Protein 1JTV (pdb70)

Foldseek 3Di:
DAQEEEEEDCLWFLLLLLQLCQQLPPVNRYAYEREYQDVVSCVVSVVSNVVSVRDPRSYDYAHAQLLDLVSLQVVQVVPVVNAHQEYEAEFADFAFAAPQLDDPVNLVVRQSGLPVSVVSNCVNHVVVCLVVLHHEYEYEAEVLLLAPAPRRNSVSVSRVNVVVVLVVVCVVSVRSNYYYAYEYEYAAPMDDLVSRPVRDPPVRSVLSVLQVVLVVVCNVVDHHYSNLSSVQVVVQVPDPHHDRYHYSDCVCVVLSVQCVVDVVRVSSVVVNCVSRRD

Secondary structure (DSSP, 8-state):
-PEEEEES--SSHHHHHHHHHHHT-TT--EEEEEEES-GGGTHHHHHHHHHTTPPTTSEEEEE--TT-HHHHHHHHHT-TTS--SEEEE-------S-GGGS-HHHHHHHHIIIIIHHHHHHHHHHHHHHHHT-EEEEEEEEGGGTS--TT-HHHHHHHHHHHHHHHHHHHHHGGGTEEEEEEEE--B----HHHHHHTS-HHHHHHHHHHHHHHHHHHHHHPBPHHHHHHHHHHHHH-SS--SEEES-STTHHHHHHHHH-TTSHHHHHHHHHHHH-

Organism: Homo sapiens (NCBI:txid9606)

Nearest PDB structures (foldseek):
  6dtp-assembly1_B  TM=9.933E-01  e=1.216E-54  Homo sapiens
  1fdv-assembly2_D  TM=9.891E-01  e=1.769E-47  Homo sapiens
  3gvc-assembly1_B  TM=7.714E-01  e=3.237E-16  Mycobacterium tuberculosis H37Rv
  3woh-assembly1_A  TM=8.587E-01  e=9.084E-15  Streptomyces sp. A7248
  5vt6-assembly1_D  TM=8.389E-01  e=1.405E-13  Burkholderia pseudomallei 1710b

Structure (mmCIF, N/CA/C/O backbone):
data_1JTV
#
_entry.id   1JTV
#
_cell.length_a   122.369
_cell.length_b   43.944
_cell.length_c   60.614
_cell.angle_alpha   90.00
_cell.angle_beta   99.24
_cell.angle_gamma   90.00
#
_symmetry.space_group_name_H-M   'C 1 2 1'
#
loop_
_entity.id
_entity.type
_entity.pdbx_description
1 polymer '17 beta-hydroxysteroid dehydrogenase type 1'
2 non-polymer TESTOSTERONE
3 non-polymer GLYCEROL
4 water water
#
loop_
_atom_site.group_PDB
_atom_site.id
_atom_site.type_symbol
_atom_site.label_atom_id
_atom_site.label_alt_id
_atom_site.label_comp_id
_atom_site.label_asym_id
_atom_site.label_entity_id
_atom_site.label_seq_id
_atom_site.pdbx_PDB_ins_code
_atom_site.Cartn_x
_atom_site.Cartn_y
_atom_site.Cartn_z
_atom_site.occupancy
_atom_site.B_iso_or_equiv
_atom_site.auth_seq_id
_atom_site.auth_comp_id
_atom_site.auth_asym_id
_atom_site.auth_atom_id
_atom_site.pdbx_PDB_model_num
ATOM 1 N N . ALA A 1 1 ? 30.047 1.922 23.488 1.00 43.03 1 ALA A N 1
ATOM 2 C CA . ALA A 1 1 ? 30.057 0.805 22.505 1.00 40.27 1 ALA A CA 1
ATOM 3 C C . ALA A 1 1 ? 29.640 1.301 21.120 1.00 38.98 1 ALA A C 1
ATOM 4 O O . ALA A 1 1 ? 29.285 2.468 20.965 1.00 42.19 1 ALA A O 1
ATOM 6 N N . ARG A 1 2 ? 29.683 0.404 20.142 1.00 34.07 2 ARG A N 1
ATOM 7 C CA . ARG A 1 2 ? 29.346 0.787 18.774 1.00 29.69 2 ARG A CA 1
ATOM 8 C C . ARG A 1 2 ? 27.831 0.839 18.599 1.00 27.74 2 ARG A C 1
ATOM 9 O O . ARG A 1 2 ? 27.100 0.144 19.291 1.00 28.79 2 ARG A O 1
ATOM 17 N N . THR A 1 3 ? 27.433 1.644 17.628 1.00 24.43 3 THR A N 1
ATOM 18 C CA . THR A 1 3 ? 26.021 1.749 17.222 1.00 23.86 3 THR A CA 1
ATOM 19 C C . THR A 1 3 ? 25.745 0.550 16.337 1.00 21.12 3 THR A C 1
ATOM 20 O O . THR A 1 3 ? 26.430 0.409 15.313 1.00 21.57 3 THR A O 1
ATOM 24 N N . VAL A 1 4 ? 24.841 -0.338 16.696 1.00 21.44 4 VAL A N 1
ATOM 25 C CA . VAL A 1 4 ? 24.555 -1.540 15.924 1.00 21.31 4 VAL A CA 1
ATOM 26 C C . VAL A 1 4 ? 23.485 -1.223 14.882 1.00 19.07 4 VAL A C 1
ATOM 27 O O . VAL A 1 4 ? 22.397 -0.783 15.251 1.00 19.49 4 VAL A O 1
ATOM 31 N N . VAL A 1 5 ? 23.803 -1.485 13.629 1.00 18.01 5 VAL A N 1
ATOM 32 C CA . VAL A 1 5 ? 22.916 -1.167 12.512 1.00 20.33 5 VAL A CA 1
ATOM 33 C C . VAL A 1 5 ? 22.559 -2.452 11.779 1.00 16.69 5 VAL A C 1
ATOM 34 O O . VAL A 1 5 ? 23.441 -3.270 11.502 1.00 19.97 5 VAL A O 1
ATOM 38 N N . LEU A 1 6 ? 21.276 -2.638 11.457 1.00 15.93 6 LEU A N 1
ATOM 39 C CA . LEU A 1 6 ? 20.861 -3.787 10.660 1.00 15.97 6 LEU A CA 1
ATOM 40 C C . LEU A 1 6 ? 20.118 -3.206 9.441 1.00 14.60 6 LEU A C 1
ATOM 41 O O . LEU A 1 6 ? 19.176 -2.431 9.642 1.00 17.25 6 LEU A O 1
ATOM 46 N N . ILE A 1 7 ? 20.595 -3.604 8.273 1.00 14.72 7 ILE A N 1
ATOM 47 C CA . ILE A 1 7 ? 20.073 -3.086 7.019 1.00 15.03 7 ILE A CA 1
ATOM 48 C C . ILE A 1 7 ? 19.530 -4.207 6.153 1.00 15.78 7 ILE A C 1
ATOM 49 O O . ILE A 1 7 ? 20.260 -5.191 5.937 1.00 17.81 7 ILE A O 1
ATOM 54 N N . THR A 1 8 ? 18.326 -4.038 5.612 1.00 14.71 8 THR A N 1
ATOM 55 C CA . THR A 1 8 ? 17.810 -5.062 4.700 1.00 16.03 8 THR A CA 1
ATOM 56 C C . THR A 1 8 ? 18.104 -4.719 3.237 1.00 15.74 8 THR A C 1
ATOM 57 O O . THR A 1 8 ? 18.229 -3.541 2.875 1.00 17.15 8 THR A O 1
ATOM 61 N N . GLY A 1 9 ? 18.224 -5.735 2.388 1.00 16.42 9 GLY A N 1
ATOM 62 C CA . GLY A 1 9 ? 18.435 -5.551 0.954 1.00 15.73 9 GLY A CA 1
ATOM 63 C C . GLY A 1 9 ? 19.785 -4.956 0.593 1.00 18.48 9 GLY A C 1
ATOM 64 O O . GLY A 1 9 ? 19.878 -3.951 -0.114 1.00 18.16 9 GLY A O 1
ATOM 65 N N . CYS A 1 10 ? 20.870 -5.597 1.041 1.00 16.22 10 CYS A N 1
ATOM 66 C CA . CYS A 1 10 ? 22.205 -5.045 0.787 1.00 14.94 10 CYS A CA 1
ATOM 67 C C . CYS A 1 10 ? 22.944 -5.649 -0.391 1.00 18.27 10 CYS A C 1
ATOM 68 O O . CYS A 1 10 ? 24.141 -5.358 -0.519 1.00 18.34 10 CYS A O 1
ATOM 71 N N . SER A 1 11 ? 22.257 -6.412 -1.243 1.00 18.94 11 SER A N 1
ATOM 72 C CA . SER A 1 11 ? 22.991 -6.990 -2.375 1.00 20.68 11 SER A CA 1
ATOM 73 C C . SER A 1 11 ? 23.440 -5.976 -3.407 1.00 21.79 11 SER A C 1
ATOM 74 O O . SER A 1 11 ? 24.408 -6.233 -4.126 1.00 22.29 11 SER A O 1
ATOM 77 N N . SER A 1 12 ? 22.762 -4.827 -3.512 1.00 21.33 12 SER A N 1
ATOM 78 C CA . SER A 1 12 ? 23.161 -3.827 -4.496 1.00 20.46 12 SER A CA 1
ATOM 79 C C . SER A 1 12 ? 22.506 -2.500 -4.101 1.00 20.41 12 SER A C 1
ATOM 80 O O . SER A 1 12 ? 21.833 -2.448 -3.083 1.00 19.60 12 SER A O 1
ATOM 83 N N . GLY A 1 13 ? 22.792 -1.492 -4.911 1.00 21.01 13 GLY A N 1
ATOM 84 C CA . GLY A 1 13 ? 22.154 -0.216 -4.747 1.00 20.48 13 GLY A CA 1
ATOM 85 C C . GLY A 1 13 ? 22.344 0.464 -3.422 1.00 19.94 13 GLY A C 1
ATOM 86 O O . GLY A 1 13 ? 23.398 0.440 -2.802 1.00 18.83 13 GLY A O 1
ATOM 87 N N . ILE A 1 14 ? 21.270 1.136 -2.983 1.00 19.35 14 ILE A N 1
ATOM 88 C CA . ILE A 1 14 ? 21.357 1.930 -1.778 1.00 16.77 14 ILE A CA 1
ATOM 89 C C . ILE A 1 14 ? 21.792 1.137 -0.559 1.00 15.96 14 ILE A C 1
ATOM 90 O O . ILE A 1 14 ? 22.627 1.600 0.216 1.00 17.32 14 ILE A O 1
ATOM 95 N N . GLY A 1 15 ? 21.215 -0.081 -0.400 1.00 16.12 15 GLY A N 1
ATOM 96 C CA . GLY A 1 15 ? 21.562 -0.832 0.825 1.00 15.45 15 GLY A CA 1
ATOM 97 C C . GLY A 1 15 ? 23.045 -1.239 0.803 1.00 15.81 15 GLY A C 1
ATOM 98 O O . GLY A 1 15 ? 23.669 -1.124 1.867 1.00 16.80 15 GLY A O 1
ATOM 99 N N . LEU A 1 16 ? 23.539 -1.673 -0.349 1.00 15.50 16 LEU A N 1
ATOM 100 C CA . LEU A 1 16 ? 24.971 -2.021 -0.406 1.00 16.63 16 LEU A CA 1
ATOM 101 C C . LEU A 1 16 ? 25.843 -0.822 -0.046 1.00 16.21 16 LEU A C 1
ATOM 102 O O . LEU A 1 16 ? 26.737 -0.903 0.788 1.00 17.12 16 LEU A O 1
ATOM 107 N N . HIS A 1 17 ? 25.569 0.332 -0.700 1.00 16.33 17 HIS A N 1
ATOM 108 C CA . HIS A 1 17 ? 26.419 1.503 -0.446 1.00 17.85 17 HIS A CA 1
ATOM 109 C C . HIS A 1 17 ? 26.293 2.040 0.961 1.00 15.94 17 HIS A C 1
ATOM 110 O O . HIS A 1 17 ? 27.277 2.497 1.566 1.00 17.95 17 HIS A O 1
ATOM 117 N N . LEU A 1 18 ? 25.094 2.001 1.559 1.00 14.59 18 LEU A N 1
ATOM 118 C CA . LEU A 1 18 ? 24.936 2.459 2.922 1.00 14.49 18 LEU A CA 1
ATOM 119 C C . LEU A 1 18 ? 25.736 1.579 3.882 1.00 13.05 18 LEU A C 1
ATOM 120 O O . LEU A 1 18 ? 26.349 2.044 4.843 1.00 15.28 18 LEU A O 1
ATOM 125 N N . ALA A 1 19 ? 25.585 0.251 3.664 1.00 14.74 19 ALA A N 1
ATOM 126 C CA . ALA A 1 19 ? 26.281 -0.685 4.545 1.00 16.04 19 ALA A CA 1
ATOM 127 C C . ALA A 1 19 ? 27.790 -0.430 4.584 1.00 15.05 19 ALA A C 1
ATOM 128 O O . ALA A 1 19 ? 28.362 -0.404 5.685 1.00 16.93 19 ALA A O 1
ATOM 130 N N . VAL A 1 20 ? 28.394 -0.265 3.403 1.00 15.24 20 VAL A N 1
ATOM 131 C CA . VAL A 1 20 ? 29.862 -0.046 3.399 1.00 16.00 20 VAL A CA 1
ATOM 132 C C . VAL A 1 20 ? 30.220 1.358 3.842 1.00 16.53 20 VAL A C 1
ATOM 133 O O . VAL A 1 20 ? 31.267 1.532 4.474 1.00 18.40 20 VAL A O 1
ATOM 137 N N . ARG A 1 21 ? 29.367 2.371 3.610 1.00 15.57 21 ARG A N 1
ATOM 138 C CA . ARG A 1 21 ? 29.644 3.694 4.159 1.00 16.32 21 ARG A CA 1
ATOM 139 C C . ARG A 1 21 ? 29.736 3.654 5.690 1.00 16.17 21 ARG A C 1
ATOM 140 O O . ARG A 1 21 ? 30.633 4.231 6.303 1.00 18.20 21 ARG A O 1
ATOM 148 N N . LEU A 1 22 ? 28.734 2.994 6.303 1.00 16.11 22 LEU A N 1
ATOM 149 C CA . LEU A 1 22 ? 28.730 2.929 7.770 1.00 15.52 22 LEU A CA 1
ATOM 150 C C . LEU A 1 22 ? 29.871 2.072 8.289 1.00 16.45 22 LEU A C 1
ATOM 151 O O . LEU A 1 22 ? 30.556 2.497 9.229 1.00 18.11 22 LEU A O 1
ATOM 156 N N . ALA A 1 23 ? 30.099 0.915 7.665 1.00 16.61 23 ALA A N 1
ATOM 157 C CA . ALA A 1 23 ? 31.151 0.035 8.216 1.00 15.95 23 ALA A CA 1
ATOM 158 C C . ALA A 1 23 ? 32.528 0.656 8.064 1.00 17.87 23 ALA A C 1
ATOM 159 O O . ALA A 1 23 ? 33.384 0.382 8.906 1.00 19.27 23 ALA A O 1
ATOM 161 N N . SER A 1 24 ? 32.755 1.457 7.036 1.00 15.94 24 SER A N 1
ATOM 162 C CA . SER A 1 24 ? 34.060 2.061 6.786 1.00 15.86 24 SER A CA 1
ATOM 163 C C . SER A 1 24 ? 34.191 3.447 7.431 1.00 18.60 24 SER A C 1
ATOM 164 O O . SER A 1 24 ? 35.252 4.043 7.234 1.00 20.33 24 SER A O 1
ATOM 167 N N . ASP A 1 25 ? 33.182 3.894 8.184 1.00 17.42 25 ASP A N 1
ATOM 168 C CA . ASP A 1 25 ? 33.290 5.218 8.806 1.00 20.68 25 ASP A CA 1
ATOM 169 C C . ASP A 1 25 ? 34.599 5.361 9.552 1.00 20.93 25 ASP A C 1
ATOM 170 O O . ASP A 1 25 ? 34.942 4.549 10.418 1.00 19.54 25 ASP A O 1
ATOM 175 N N . PRO A 1 26 ? 35.366 6.416 9.284 1.00 22.58 26 PRO A N 1
ATOM 176 C CA . PRO A 1 26 ? 36.648 6.614 9.960 1.00 25.00 26 PRO A CA 1
ATOM 177 C C . PRO A 1 26 ? 36.589 6.519 11.464 1.00 25.46 26 PRO A C 1
ATOM 178 O O . PRO A 1 26 ? 37.503 5.973 12.103 1.00 29.77 26 PRO A O 1
ATOM 182 N N . SER A 1 27 ? 35.527 6.983 12.125 1.00 26.69 27 SER A N 1
ATOM 183 C CA . SER A 1 27 ? 35.391 6.889 13.578 1.00 28.77 27 SER A CA 1
ATOM 184 C C . SER A 1 27 ? 35.133 5.494 14.124 1.00 27.06 27 SER A C 1
ATOM 185 O O . SER A 1 27 ? 35.127 5.257 15.340 1.00 27.78 27 SER A O 1
ATOM 190 N N . GLN A 1 28 ? 34.819 4.537 13.258 1.00 24.98 28 GLN A N 1
ATOM 191 C CA . GLN A 1 28 ? 34.514 3.166 13.638 1.00 26.44 28 GLN A CA 1
ATOM 192 C C . GLN A 1 28 ? 33.387 3.099 14.666 1.00 27.46 28 GLN A C 1
ATOM 193 O O . GLN A 1 28 ? 33.342 2.248 15.548 1.00 32.66 28 GLN A O 1
ATOM 199 N N . SER A 1 29 ? 32.394 3.962 14.542 1.00 28.96 29 SER A N 1
ATOM 200 C CA . SER A 1 29 ? 31.236 4.112 15.381 1.00 29.56 29 SER A CA 1
ATOM 201 C C . SER A 1 29 ? 30.187 3.016 15.162 1.00 26.41 29 SER A C 1
ATOM 202 O O . SER A 1 29 ? 29.382 2.787 16.049 1.00 27.98 29 SER A O 1
ATOM 205 N N . PHE A 1 30 ? 30.191 2.421 13.971 1.00 23.94 30 PHE A N 1
ATOM 206 C CA . PHE A 1 30 ? 29.124 1.492 13.619 1.00 21.02 30 PHE A CA 1
ATOM 207 C C . PHE A 1 30 ? 29.544 0.048 13.450 1.00 20.64 30 PHE A C 1
ATOM 208 O O . PHE A 1 30 ? 30.611 -0.269 12.940 1.00 22.28 30 PHE A O 1
ATOM 216 N N . LYS A 1 31 ? 28.654 -0.849 13.857 1.00 18.71 31 LYS A N 1
ATOM 217 C CA . LYS A 1 31 ? 28.777 -2.281 13.615 1.00 20.39 31 LYS A CA 1
ATOM 218 C C . LYS A 1 31 ? 27.589 -2.579 12.685 1.00 18.50 31 LYS A C 1
ATOM 219 O O . LYS A 1 31 ? 26.455 -2.341 13.124 1.00 19.59 31 LYS A O 1
ATOM 225 N N . VAL A 1 32 ? 27.862 -3.076 11.493 1.00 18.78 32 VAL A N 1
ATOM 226 C CA . VAL A 1 32 ? 26.781 -3.264 10.516 1.00 17.91 32 VAL A CA 1
ATOM 227 C C . VAL A 1 32 ? 26.452 -4.700 10.189 1.00 17.87 32 VAL A C 1
ATOM 228 O O . VAL A 1 32 ? 27.322 -5.499 9.834 1.00 17.68 32 VAL A O 1
ATOM 232 N N . TYR A 1 33 ? 25.163 -5.040 10.327 1.00 17.94 33 TYR A N 1
ATOM 233 C CA . TYR A 1 33 ? 24.635 -6.314 9.889 1.00 17.18 33 TYR A CA 1
ATOM 234 C C . TYR A 1 33 ? 23.948 -6.050 8.526 1.00 17.45 33 TYR A C 1
ATOM 235 O O . TYR A 1 33 ? 22.897 -5.392 8.509 1.00 18.06 33 TYR A O 1
ATOM 244 N N . ALA A 1 34 ? 24.629 -6.427 7.478 1.00 16.78 34 ALA A N 1
ATOM 245 C CA . ALA A 1 34 ? 24.116 -6.257 6.100 1.00 16.23 34 ALA A CA 1
ATOM 246 C C . ALA A 1 34 ? 23.356 -7.518 5.729 1.00 17.53 34 ALA A C 1
ATOM 247 O O . ALA A 1 34 ? 23.924 -8.613 5.652 1.00 20.30 34 ALA A O 1
ATOM 249 N N . THR A 1 35 ? 22.041 -7.389 5.519 1.00 16.07 35 THR A N 1
ATOM 250 C CA . THR A 1 35 ? 21.236 -8.581 5.274 1.00 16.77 35 THR A CA 1
ATOM 251 C C . THR A 1 35 ? 20.832 -8.656 3.824 1.00 16.87 35 THR A C 1
ATOM 252 O O . THR A 1 35 ? 20.756 -7.657 3.101 1.00 18.47 35 THR A O 1
ATOM 256 N N . LEU A 1 36 ? 20.790 -9.894 3.348 1.00 16.49 36 LEU A N 1
ATOM 257 C CA . LEU A 1 36 ? 20.523 -10.213 1.950 1.00 17.60 36 LEU A CA 1
ATOM 258 C C . LEU A 1 36 ? 19.547 -11.385 1.839 1.00 18.25 36 LEU A C 1
ATOM 259 O O . LEU A 1 36 ? 19.623 -12.318 2.624 1.00 17.40 36 LEU A O 1
ATOM 264 N N . ARG A 1 37 ? 18.684 -11.363 0.811 1.00 20.53 37 ARG A N 1
ATOM 265 C CA . ARG A 1 37 ? 17.750 -12.474 0.652 1.00 20.65 37 ARG A CA 1
ATOM 266 C C . ARG A 1 37 ? 18.488 -13.765 0.332 1.00 21.12 37 ARG A C 1
ATOM 267 O O . ARG A 1 37 ? 18.157 -14.837 0.843 1.00 23.95 37 ARG A O 1
ATOM 275 N N . ASP A 1 38 ? 19.465 -13.653 -0.579 1.00 18.93 38 ASP A N 1
ATOM 276 C CA . ASP A 1 38 ? 20.246 -14.840 -0.949 1.00 18.94 38 ASP A CA 1
ATOM 277 C C . ASP A 1 38 ? 21.730 -14.546 -0.694 1.00 19.85 38 ASP A C 1
ATOM 278 O O . ASP A 1 38 ? 22.264 -13.644 -1.350 1.00 19.15 38 ASP A O 1
ATOM 283 N N . LEU A 1 39 ? 22.413 -15.286 0.182 1.00 19.29 39 LEU A N 1
ATOM 284 C CA . LEU A 1 39 ? 23.851 -14.965 0.383 1.00 19.76 39 LEU A CA 1
ATOM 285 C C . LEU A 1 39 ? 24.680 -15.162 -0.877 1.00 20.19 39 LEU A C 1
ATOM 286 O O . LEU A 1 39 ? 25.770 -14.533 -0.974 1.00 19.68 39 LEU A O 1
ATOM 291 N N . LYS A 1 40 ? 24.278 -15.872 -1.919 1.00 19.27 40 LYS A N 1
ATOM 292 C CA . LYS A 1 40 ? 24.996 -16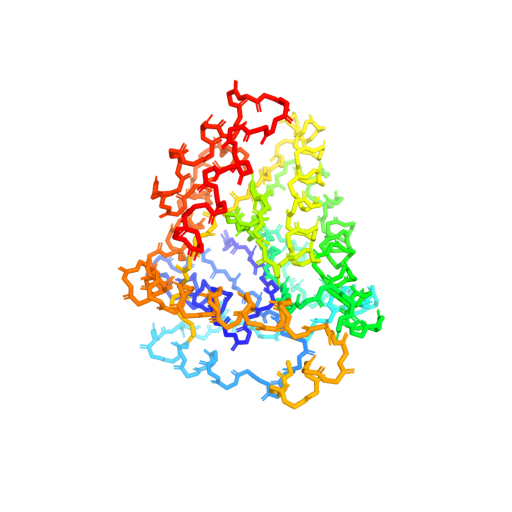.008 -3.170 1.00 18.61 40 LYS A CA 1
ATOM 293 C C . LYS A 1 40 ? 25.200 -14.653 -3.876 1.00 20.69 40 LYS A C 1
ATOM 294 O O . LYS A 1 40 ? 26.082 -14.566 -4.737 1.00 21.16 40 LYS A O 1
ATOM 300 N N . THR A 1 41 ? 24.439 -13.622 -3.485 1.00 19.02 41 THR A N 1
ATOM 301 C CA . THR A 1 41 ? 24.586 -12.301 -4.092 1.00 18.99 41 THR A CA 1
ATOM 302 C C . THR A 1 41 ? 25.493 -11.388 -3.289 1.00 20.47 41 THR A C 1
ATOM 303 O O . THR A 1 41 ? 25.601 -10.199 -3.685 1.00 21.78 41 THR A O 1
ATOM 307 N N . GLN A 1 42 ? 26.215 -11.863 -2.286 1.00 18.63 42 GLN A N 1
ATOM 308 C CA . GLN A 1 42 ? 27.013 -10.951 -1.455 1.00 18.41 42 GLN A CA 1
ATOM 309 C C . GLN A 1 42 ? 28.367 -10.513 -1.998 1.00 18.60 42 GLN A C 1
ATOM 310 O O . GLN A 1 42 ? 29.076 -9.794 -1.288 1.00 18.94 42 GLN A O 1
ATOM 316 N N . GLY A 1 43 ? 28.736 -10.974 -3.171 1.00 19.41 43 GLY A N 1
ATOM 317 C CA . GLY A 1 43 ? 30.064 -10.648 -3.695 1.00 18.42 43 GLY A CA 1
ATOM 318 C C . GLY A 1 43 ? 30.283 -9.171 -3.910 1.00 19.54 43 GLY A C 1
ATOM 319 O O . GLY A 1 43 ? 31.349 -8.712 -3.499 1.00 19.13 43 GLY A O 1
ATOM 320 N N . ARG A 1 44 ? 29.334 -8.421 -4.482 1.00 19.75 44 ARG A N 1
ATOM 321 C CA . ARG A 1 44 ? 29.613 -6.996 -4.747 1.00 21.96 44 ARG A CA 1
ATOM 322 C C . ARG A 1 44 ? 29.766 -6.256 -3.427 1.00 19.04 44 ARG A C 1
ATOM 323 O O . ARG A 1 44 ? 30.600 -5.348 -3.315 1.00 20.85 44 ARG A O 1
ATOM 331 N N . LEU A 1 45 ? 28.979 -6.655 -2.442 1.00 19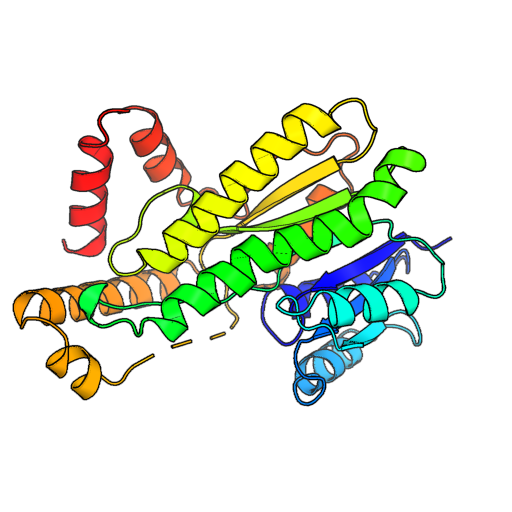.31 45 LEU A N 1
ATOM 332 C CA . LEU A 1 45 ? 29.080 -6.041 -1.119 1.00 19.35 45 LEU A CA 1
ATOM 333 C C . LEU A 1 45 ? 30.490 -6.219 -0.554 1.00 19.02 45 LEU A C 1
ATOM 334 O O . LEU A 1 45 ? 31.07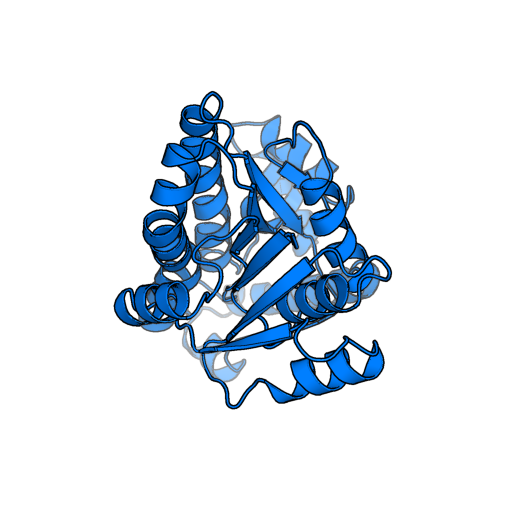9 -5.260 -0.051 1.00 19.43 45 LEU A O 1
ATOM 339 N N . TRP A 1 46 ? 31.051 -7.432 -0.584 1.00 18.20 46 TRP A N 1
ATOM 340 C CA . TRP A 1 46 ? 32.391 -7.677 -0.060 1.00 17.75 46 TRP A CA 1
ATOM 341 C C . TRP A 1 46 ? 33.460 -7.019 -0.928 1.00 16.95 46 TRP A C 1
ATOM 342 O O . TRP A 1 46 ? 34.471 -6.614 -0.362 1.00 18.97 46 TRP A O 1
ATOM 353 N N . GLU A 1 47 ? 33.245 -6.909 -2.228 1.00 16.64 47 GLU A N 1
ATOM 354 C CA . GLU A 1 47 ? 34.199 -6.178 -3.081 1.00 18.39 47 GLU A CA 1
ATOM 355 C C . GLU A 1 47 ? 34.211 -4.698 -2.691 1.00 20.48 47 GLU A C 1
ATOM 356 O O . GLU A 1 47 ? 35.281 -4.115 -2.471 1.00 21.52 47 GLU A O 1
ATOM 362 N N . ALA A 1 48 ? 33.036 -4.127 -2.438 1.00 19.88 48 ALA A N 1
ATOM 363 C CA . ALA A 1 48 ? 32.923 -2.734 -2.014 1.00 20.48 48 ALA A CA 1
ATOM 364 C C . ALA A 1 48 ? 33.481 -2.497 -0.629 1.00 19.76 48 ALA A C 1
ATOM 365 O O . ALA A 1 48 ? 34.182 -1.506 -0.341 1.00 20.34 48 ALA A O 1
ATOM 367 N N . ALA A 1 49 ? 33.268 -3.440 0.286 1.00 17.11 49 ALA A N 1
ATOM 368 C CA . ALA A 1 49 ? 33.752 -3.356 1.646 1.00 16.84 49 ALA A CA 1
ATOM 369 C C . AL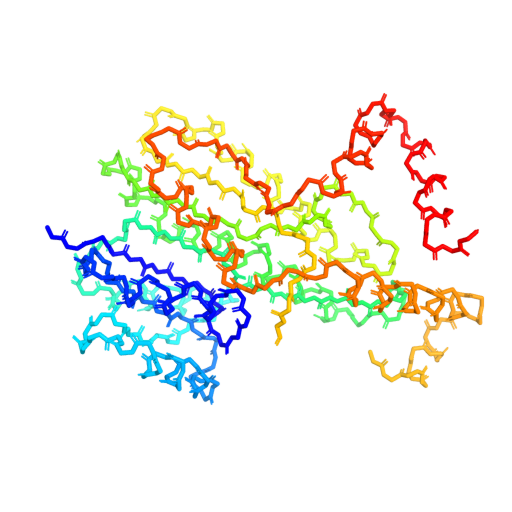A A 1 49 ? 35.280 -3.339 1.656 1.00 19.77 49 ALA A C 1
ATOM 370 O O . ALA A 1 49 ? 35.879 -2.542 2.372 1.00 20.16 49 ALA A O 1
ATOM 372 N N . ARG A 1 50 ? 35.889 -4.216 0.855 1.00 19.07 50 ARG A N 1
ATOM 373 C CA . ARG A 1 50 ? 37.348 -4.234 0.778 1.00 20.15 50 ARG A CA 1
ATOM 374 C C . ARG A 1 50 ? 37.885 -2.943 0.168 1.00 22.16 50 ARG A C 1
ATOM 375 O O . ARG A 1 50 ? 38.905 -2.420 0.622 1.00 22.59 50 ARG A O 1
ATOM 383 N N . ALA A 1 51 ? 37.196 -2.407 -0.832 1.00 20.00 51 ALA A N 1
ATOM 384 C CA . ALA A 1 51 ? 37.644 -1.175 -1.495 1.00 23.93 51 ALA A CA 1
ATOM 385 C C . ALA A 1 51 ? 37.664 0.009 -0.530 1.00 23.68 51 ALA A C 1
ATOM 386 O O . ALA A 1 51 ? 38.529 0.870 -0.679 1.00 24.38 51 ALA A O 1
ATOM 388 N N . LEU A 1 52 ? 36.780 0.028 0.454 1.00 22.48 52 LEU A N 1
ATOM 389 C CA . LEU A 1 52 ? 36.728 1.088 1.451 1.00 22.63 52 LEU A CA 1
ATOM 390 C C . LEU A 1 52 ? 37.459 0.717 2.724 1.00 21.40 52 LEU A C 1
ATOM 391 O O . LEU A 1 52 ? 37.418 1.392 3.754 1.00 21.59 52 LEU A O 1
ATOM 396 N N . ALA A 1 53 ? 38.147 -0.432 2.713 1.00 21.81 53 ALA A N 1
ATOM 397 C CA . ALA A 1 53 ? 38.903 -0.895 3.855 1.00 21.67 53 ALA A CA 1
ATOM 398 C C . ALA A 1 53 ? 38.110 -0.943 5.153 1.00 20.27 53 ALA A C 1
ATOM 399 O O . ALA A 1 53 ? 38.559 -0.537 6.231 1.00 21.69 53 ALA A O 1
ATOM 401 N N . CYS A 1 54 ? 36.928 -1.577 5.084 1.00 18.56 54 CYS A N 1
ATOM 402 C CA . CYS A 1 54 ? 36.127 -1.787 6.277 1.00 18.70 54 CYS A CA 1
ATOM 403 C C . CYS A 1 54 ? 36.889 -2.691 7.242 1.00 20.86 54 CYS A C 1
ATOM 404 O O . CYS A 1 54 ? 37.345 -3.762 6.827 1.00 22.29 54 CYS A O 1
ATOM 407 N N . PRO A 1 55 ? 37.125 -2.242 8.454 1.00 20.68 55 PRO A N 1
ATOM 408 C CA . PRO A 1 55 ? 37.898 -3.052 9.404 1.00 21.72 55 PRO A CA 1
ATOM 409 C C . PRO A 1 55 ? 37.214 -4.381 9.636 1.00 23.27 55 PRO A C 1
ATOM 410 O O . PRO A 1 55 ? 35.995 -4.541 9.626 1.00 21.29 55 PRO A O 1
ATOM 414 N N . PRO A 1 56 ? 38.002 -5.416 9.934 1.00 21.15 56 PRO A N 1
ATOM 415 C CA . PRO A 1 56 ? 37.464 -6.724 10.257 1.00 22.61 56 PRO A CA 1
ATOM 416 C C . PRO A 1 56 ? 36.492 -6.628 11.410 1.00 21.70 56 PRO A C 1
ATOM 417 O O . PRO A 1 56 ? 36.745 -6.010 12.451 1.00 23.75 56 PRO A O 1
ATOM 421 N N . GLY A 1 57 ? 35.295 -7.180 11.245 1.00 22.86 57 GLY A N 1
ATOM 422 C CA . GLY A 1 57 ? 34.273 -7.170 12.276 1.00 21.75 57 GLY A CA 1
ATOM 423 C C . GLY A 1 57 ? 33.347 -5.954 12.207 1.00 22.01 57 GLY A C 1
ATOM 424 O O . GLY A 1 57 ? 32.380 -5.886 12.976 1.00 25.74 57 GLY A O 1
ATOM 425 N N . SER A 1 58 ? 33.603 -5.023 11.307 1.00 21.06 58 SER A N 1
ATOM 426 C CA . SER A 1 58 ? 32.731 -3.844 11.173 1.00 20.20 58 SER A CA 1
ATOM 427 C C . SER A 1 58 ? 31.483 -4.209 10.363 1.00 19.60 58 SER A C 1
ATOM 428 O O . SER A 1 58 ? 30.468 -3.509 10.476 1.00 19.76 58 SER A O 1
ATOM 431 N N . LEU A 1 59 ? 31.599 -5.236 9.549 1.00 16.41 59 LEU A N 1
ATOM 432 C CA . LEU A 1 59 ? 30.535 -5.656 8.638 1.00 16.94 59 LEU A CA 1
ATOM 433 C C . LEU A 1 59 ? 30.353 -7.157 8.678 1.00 17.53 59 LEU A C 1
ATOM 434 O O . LEU A 1 59 ? 31.329 -7.916 8.631 1.00 20.12 59 LEU A O 1
ATOM 439 N N . GLU A 1 60 ? 29.093 -7.585 8.837 1.00 17.33 60 GLU A N 1
ATOM 440 C CA . GLU A 1 60 ? 28.764 -9.000 8.827 1.00 19.76 60 GLU A CA 1
ATOM 441 C C . GLU A 1 60 ? 27.549 -9.166 7.905 1.00 20.55 60 GLU A C 1
ATOM 442 O O . GLU A 1 60 ? 26.699 -8.278 7.956 1.00 23.11 60 GLU A O 1
ATOM 448 N N . THR A 1 61 ? 27.453 -10.292 7.224 1.00 18.22 61 THR A N 1
ATOM 449 C CA . THR A 1 61 ? 26.290 -10.544 6.390 1.00 18.00 61 THR A CA 1
ATOM 450 C C . THR A 1 61 ? 25.409 -11.607 7.038 1.00 20.86 61 THR A C 1
ATOM 451 O O . THR A 1 61 ? 25.911 -12.539 7.689 1.00 22.69 61 THR A O 1
ATOM 455 N N . LEU A 1 62 ? 24.106 -11.401 6.925 1.00 19.87 62 LEU A N 1
ATOM 456 C CA . LEU A 1 62 ? 23.125 -12.367 7.401 1.00 19.91 62 LEU A CA 1
ATOM 457 C C . LEU A 1 62 ? 22.150 -12.657 6.268 1.00 20.78 62 LEU A C 1
ATOM 458 O O . LEU A 1 62 ? 21.838 -11.724 5.497 1.00 20.46 62 LEU A O 1
ATOM 463 N N . GLN A 1 63 ? 21.649 -13.886 6.171 1.00 19.84 63 GLN A N 1
ATOM 464 C CA . GLN A 1 63 ? 20.603 -14.166 5.195 1.00 19.21 63 GLN A CA 1
ATOM 465 C C . GLN A 1 63 ? 19.290 -13.726 5.853 1.00 20.17 63 GLN A C 1
ATOM 466 O O . GLN A 1 63 ? 19.089 -14.002 7.038 1.00 22.37 63 GLN A O 1
ATOM 472 N N . LEU A 1 64 ? 18.464 -12.977 5.127 1.00 20.04 64 LEU A N 1
ATOM 473 C CA . LEU A 1 64 ? 17.203 -12.496 5.700 1.00 21.38 64 LEU A CA 1
ATOM 474 C C . LEU A 1 64 ? 16.241 -12.319 4.523 1.00 21.37 64 LEU A C 1
ATOM 475 O O . LEU A 1 64 ? 16.468 -11.458 3.674 1.00 24.43 64 LEU A O 1
ATOM 480 N N . ASP A 1 65 ? 15.187 -13.128 4.548 1.00 22.67 65 ASP A N 1
ATOM 481 C CA . ASP A 1 65 ? 14.161 -12.983 3.475 1.00 23.21 65 ASP A CA 1
ATOM 482 C C . ASP A 1 65 ? 12.972 -12.314 4.156 1.00 20.93 65 ASP A C 1
ATOM 483 O O . ASP A 1 65 ? 12.334 -12.906 5.030 1.00 22.06 65 ASP A O 1
ATOM 488 N N . VAL A 1 66 ? 12.672 -11.061 3.766 1.00 19.75 66 VAL A N 1
ATOM 489 C CA . VAL A 1 66 ? 11.590 -10.339 4.435 1.00 20.75 66 VAL A CA 1
ATOM 490 C C . VAL A 1 66 ? 10.208 -10.927 4.181 1.00 20.93 66 VAL A C 1
ATOM 491 O O . VAL A 1 66 ? 9.275 -10.516 4.870 1.00 21.37 66 VAL A O 1
ATOM 495 N N . ARG A 1 67 ? 10.061 -11.866 3.252 1.00 20.90 67 ARG A N 1
ATOM 496 C CA . ARG A 1 67 ? 8.785 -12.546 3.056 1.00 21.24 67 ARG A CA 1
ATOM 497 C C . ARG A 1 67 ? 8.517 -13.594 4.131 1.00 22.09 67 ARG A C 1
ATOM 498 O O . ARG A 1 67 ? 7.406 -14.127 4.226 1.00 24.37 67 ARG A O 1
ATOM 506 N N . ASP A 1 68 ? 9.533 -13.961 4.924 1.00 22.35 68 ASP A N 1
ATOM 507 C CA . ASP A 1 68 ? 9.430 -15.038 5.907 1.00 23.23 68 ASP A CA 1
ATOM 508 C C . ASP A 1 68 ? 9.707 -14.608 7.321 1.00 23.06 68 ASP A C 1
ATOM 509 O O . ASP A 1 68 ? 10.872 -14.304 7.674 1.00 24.61 68 ASP A O 1
ATOM 514 N N . SER A 1 69 ? 8.703 -14.559 8.196 1.00 24.82 69 SER A N 1
ATOM 515 C CA . SER A 1 69 ? 8.885 -14.144 9.578 1.00 24.07 69 SER A CA 1
ATOM 516 C C . SER A 1 69 ? 9.859 -15.029 10.362 1.00 24.88 69 SER A C 1
ATOM 517 O O . SER A 1 69 ? 10.509 -14.511 11.278 1.00 26.10 69 SER A O 1
ATOM 520 N N . LYS A 1 70 ? 10.052 -16.286 9.957 1.00 27.44 70 LYS A N 1
ATOM 521 C CA . LYS A 1 70 ? 11.068 -17.118 10.613 1.00 27.84 70 LYS A CA 1
ATOM 522 C C . LYS A 1 70 ? 12.478 -16.649 10.255 1.00 27.51 70 LYS A C 1
ATOM 523 O O . LYS A 1 70 ? 13.390 -16.799 11.072 1.00 26.72 70 LYS A O 1
ATOM 529 N N . SER A 1 71 ? 12.667 -16.198 9.021 1.00 24.57 71 SER A N 1
ATOM 530 C CA . SER A 1 71 ? 13.952 -15.686 8.563 1.00 23.59 71 SER A CA 1
ATOM 531 C C . SER A 1 71 ? 14.255 -14.373 9.279 1.00 23.24 71 SER A C 1
ATOM 532 O O . SER A 1 71 ? 15.391 -14.162 9.715 1.00 22.61 71 SER A O 1
ATOM 535 N N . VAL A 1 72 ? 13.238 -13.527 9.454 1.00 24.48 72 VAL A N 1
ATOM 536 C CA . VAL A 1 72 ? 13.390 -12.270 10.176 1.00 23.96 72 VAL A CA 1
ATOM 537 C C . VAL A 1 72 ? 13.825 -12.564 11.613 1.00 25.51 72 VAL A C 1
ATOM 538 O O . VAL A 1 72 ? 14.784 -11.986 12.106 1.00 25.79 72 VAL A O 1
ATOM 542 N N . ALA A 1 73 ? 13.136 -13.501 12.267 1.00 25.65 73 ALA A N 1
ATOM 543 C CA . ALA A 1 73 ? 13.472 -13.821 13.655 1.00 26.63 73 ALA A CA 1
ATOM 544 C C . ALA A 1 73 ? 14.837 -14.482 13.791 1.00 24.03 73 ALA A C 1
ATOM 545 O O . ALA A 1 73 ? 15.537 -14.204 14.780 1.00 26.76 73 ALA A O 1
ATOM 547 N N . ALA A 1 74 ? 15.239 -15.316 12.848 1.00 23.57 74 ALA A N 1
ATOM 548 C CA . ALA A 1 74 ? 16.556 -15.960 12.925 1.00 23.98 74 ALA A CA 1
ATOM 549 C C . ALA A 1 74 ? 17.679 -14.938 12.763 1.00 25.37 74 ALA A C 1
ATOM 550 O O . ALA A 1 74 ? 18.726 -14.994 13.419 1.00 25.10 74 ALA A O 1
ATOM 552 N N . ALA A 1 75 ? 17.459 -13.941 11.904 1.00 24.64 75 ALA A N 1
ATOM 553 C CA . ALA A 1 75 ? 18.459 -12.879 11.736 1.00 24.21 75 ALA A CA 1
ATOM 554 C C . ALA A 1 75 ? 18.542 -12.043 13.002 1.00 24.33 75 ALA A C 1
ATOM 555 O O . ALA A 1 75 ? 19.658 -11.713 13.438 1.00 26.82 75 ALA A O 1
ATOM 557 N N . ARG A 1 76 ? 17.423 -11.723 13.646 1.00 24.09 76 ARG A N 1
ATOM 558 C CA . ARG A 1 76 ? 17.405 -10.951 14.879 1.00 25.17 76 ARG A CA 1
ATOM 559 C C . ARG A 1 76 ? 18.206 -11.653 15.973 1.00 25.96 76 ARG A C 1
ATOM 560 O O . ARG A 1 76 ? 18.980 -11.028 16.712 1.00 26.63 76 ARG A O 1
ATOM 568 N N . GLU A 1 77 ? 18.083 -12.981 15.997 1.00 27.96 77 GLU A N 1
ATOM 569 C CA . GLU A 1 77 ? 18.827 -13.769 16.978 1.00 28.74 77 GLU A CA 1
ATOM 570 C C . GLU A 1 77 ? 20.316 -13.768 16.694 1.00 29.23 77 GLU A C 1
ATOM 571 O O . GLU A 1 77 ? 21.115 -13.905 17.630 1.00 30.52 77 GLU A O 1
ATOM 577 N N . ARG A 1 78 ? 20.750 -13.546 15.452 1.00 27.01 78 ARG A N 1
ATOM 578 C CA . ARG A 1 78 ? 22.157 -13.488 15.099 1.00 26.22 78 ARG A CA 1
ATOM 579 C C . ARG A 1 78 ? 22.813 -12.170 15.489 1.00 26.34 78 ARG A C 1
ATOM 580 O O . ARG A 1 78 ? 24.024 -12.054 15.288 1.00 29.83 78 ARG A O 1
ATOM 588 N N . VAL A 1 79 ? 22.084 -11.171 15.974 1.00 26.88 79 VAL A N 1
ATOM 589 C CA . VAL A 1 79 ? 22.710 -9.916 16.412 1.00 27.18 79 VAL A CA 1
ATOM 590 C C . VAL A 1 79 ? 23.322 -10.203 17.791 1.00 28.50 79 VAL A C 1
ATOM 591 O O . VAL A 1 79 ? 22.581 -10.232 18.777 1.00 30.69 79 VAL A O 1
ATOM 595 N N . THR A 1 80 ? 24.629 -10.426 17.800 1.00 30.05 80 THR A N 1
ATOM 596 C CA . THR A 1 80 ? 25.315 -10.832 19.033 1.00 32.25 80 THR A CA 1
ATOM 597 C C . THR A 1 80 ? 25.235 -9.832 20.153 1.00 33.44 80 THR A C 1
ATOM 598 O O . THR A 1 80 ? 25.130 -10.212 21.336 1.00 35.36 80 THR A O 1
ATOM 602 N N . GLU A 1 81 ? 25.147 -8.539 19.874 1.00 30.76 81 GLU A N 1
ATOM 603 C CA . GLU A 1 81 ? 25.008 -7.485 20.857 1.00 28.80 81 GLU A CA 1
ATOM 604 C C . GLU A 1 81 ? 23.676 -7.486 21.591 1.00 29.15 81 GLU A C 1
ATOM 605 O O . GLU A 1 81 ? 23.512 -6.757 22.574 1.00 30.37 81 GLU A O 1
ATOM 611 N N . GLY A 1 82 ? 22.676 -8.187 21.070 1.00 28.75 82 GLY A N 1
ATOM 612 C CA . GLY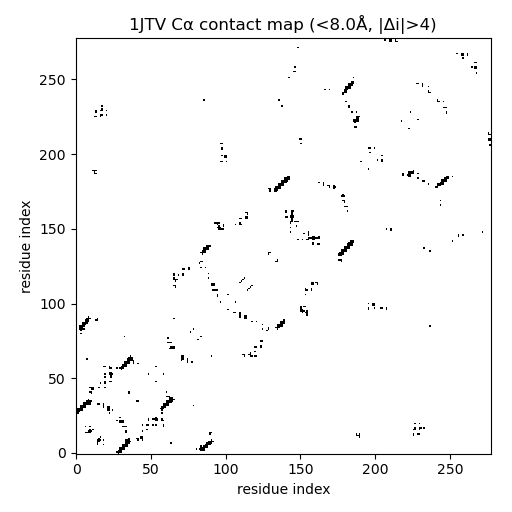 A 1 82 ? 21.364 -8.275 21.694 1.00 29.20 82 GLY A CA 1
ATOM 613 C C . GLY A 1 82 ? 20.539 -7.012 21.616 1.00 28.98 82 GLY A C 1
ATOM 614 O O . GLY A 1 82 ? 19.595 -6.787 22.375 1.00 30.70 82 GLY A O 1
ATOM 615 N N . ARG A 1 83 ? 20.892 -6.120 20.678 1.00 29.86 83 ARG A N 1
ATOM 616 C CA . ARG A 1 83 ? 20.185 -4.876 20.492 1.00 27.98 83 ARG A CA 1
ATOM 617 C C . ARG A 1 83 ? 20.524 -4.316 19.095 1.00 25.97 83 ARG A C 1
ATOM 618 O O . ARG A 1 83 ? 21.600 -4.615 18.577 1.00 25.79 83 ARG A O 1
ATOM 626 N N . VAL A 1 84 ? 19.581 -3.561 18.570 1.00 23.74 84 VAL A N 1
ATOM 627 C CA . VAL A 1 84 ? 19.749 -2.885 17.278 1.00 22.63 84 VAL A CA 1
ATOM 628 C C . VAL A 1 84 ? 19.462 -1.409 17.527 1.00 21.75 84 VAL A C 1
ATOM 629 O O . VAL A 1 84 ? 18.372 -0.996 17.965 1.00 23.41 84 VAL A O 1
ATOM 633 N N . ASP A 1 85 ? 20.474 -0.573 17.311 1.00 21.30 85 ASP A N 1
ATOM 634 C CA . ASP A 1 85 ? 20.346 0.854 17.532 1.00 21.16 85 ASP A CA 1
ATOM 635 C C . ASP A 1 85 ? 19.656 1.514 16.336 1.00 20.61 85 ASP A C 1
ATOM 636 O O . ASP A 1 85 ? 18.939 2.490 16.505 1.00 21.95 85 ASP A O 1
ATOM 641 N N . VAL A 1 86 ? 19.994 1.025 15.152 1.00 20.44 86 VAL A N 1
ATOM 642 C CA . VAL A 1 86 ? 19.449 1.592 13.914 1.00 18.08 86 VAL A CA 1
ATOM 643 C C . VAL A 1 86 ? 18.965 0.470 12.998 1.00 15.95 86 VAL A C 1
ATOM 644 O O . VAL A 1 86 ? 19.757 -0.379 12.630 1.00 18.33 86 VAL A O 1
ATOM 648 N N . LEU A 1 87 ? 17.688 0.463 12.635 1.00 16.22 87 LEU A N 1
ATOM 649 C CA . LEU A 1 87 ? 17.161 -0.519 11.700 1.00 16.30 87 LEU A CA 1
ATOM 650 C C . LEU A 1 87 ? 16.896 0.227 10.374 1.00 16.51 87 LEU A C 1
ATOM 651 O O . LEU A 1 87 ? 16.225 1.260 10.458 1.00 17.51 87 LEU A O 1
ATOM 656 N N . VAL A 1 88 ? 17.419 -0.304 9.281 1.00 15.66 88 VAL A N 1
ATOM 657 C CA . VAL A 1 88 ? 17.178 0.333 7.981 1.00 15.17 88 VAL A CA 1
ATOM 658 C C . VAL A 1 88 ? 16.384 -0.659 7.139 1.00 14.46 88 VAL A C 1
ATOM 659 O O . VAL A 1 88 ? 16.874 -1.711 6.707 1.00 15.76 88 VAL A O 1
ATOM 663 N N . CYS A 1 89 ? 15.110 -0.326 6.909 1.00 14.19 89 CYS A N 1
ATOM 664 C CA . CYS A 1 89 ? 14.230 -1.134 6.082 1.00 14.40 89 CYS A CA 1
ATOM 665 C C . CYS A 1 89 ? 14.365 -0.607 4.648 1.00 16.12 89 CYS A C 1
ATOM 666 O O . CYS A 1 89 ? 13.773 0.429 4.305 1.00 16.66 89 CYS A O 1
ATOM 669 N N . ASN A 1 90 ? 15.148 -1.299 3.855 1.00 15.43 90 ASN A N 1
ATOM 670 C CA . ASN A 1 90 ? 15.487 -0.922 2.495 1.00 16.52 90 ASN A CA 1
ATOM 671 C C . ASN A 1 90 ? 15.139 -1.937 1.428 1.00 19.64 90 ASN A C 1
ATOM 672 O O . ASN A 1 90 ? 15.054 -1.581 0.243 1.00 21.93 90 ASN A O 1
ATOM 677 N N . ALA A 1 91 ? 14.993 -3.204 1.798 1.00 18.63 91 ALA A N 1
ATOM 678 C CA . ALA A 1 91 ? 14.624 -4.226 0.820 1.00 21.24 91 ALA A CA 1
ATOM 679 C C . ALA A 1 91 ? 13.381 -3.794 0.049 1.00 19.03 91 ALA A C 1
ATOM 680 O O . ALA A 1 91 ? 12.357 -3.404 0.621 1.00 20.89 91 ALA A O 1
ATOM 682 N N . GLY A 1 92 ? 13.465 -3.950 -1.276 1.00 22.33 92 GLY A N 1
ATOM 683 C CA . GLY A 1 92 ? 12.286 -3.553 -2.068 1.00 21.16 92 GLY A CA 1
ATOM 684 C C . GLY A 1 92 ? 12.449 -4.082 -3.490 1.00 24.09 92 GLY A C 1
ATOM 685 O O . GLY A 1 92 ? 13.530 -4.401 -3.979 1.00 26.29 92 GLY A O 1
ATOM 686 N N . LEU A 1 93 ? 11.309 -4.174 -4.131 1.00 21.10 93 LEU A N 1
ATOM 687 C CA . LEU A 1 93 ? 11.154 -4.595 -5.496 1.00 19.88 93 LEU A CA 1
ATOM 688 C C . LEU A 1 93 ? 10.468 -3.510 -6.316 1.00 20.12 93 LEU A C 1
ATOM 689 O O . LEU A 1 93 ? 9.575 -2.806 -5.881 1.00 18.90 93 LEU A O 1
ATOM 694 N N . GLY A 1 94 ? 10.857 -3.473 -7.591 1.00 22.69 94 GLY A N 1
ATOM 695 C CA . GLY A 1 94 ? 10.209 -2.572 -8.540 1.00 21.60 94 GLY A CA 1
ATOM 696 C C . GLY A 1 94 ? 9.266 -3.449 -9.381 1.00 22.38 94 GLY A C 1
ATOM 697 O O . GLY A 1 94 ? 9.369 -4.673 -9.441 1.00 22.63 94 GLY A O 1
ATOM 698 N N . LEU A 1 95 ? 8.355 -2.798 -10.077 1.00 22.31 95 LEU A N 1
ATOM 699 C CA . LEU A 1 95 ? 7.467 -3.510 -10.987 1.00 19.92 95 LEU A CA 1
ATOM 700 C C . LEU A 1 95 ? 6.955 -2.471 -11.980 1.00 23.12 95 LEU A C 1
ATOM 701 O O . LEU A 1 95 ? 6.328 -1.470 -11.589 1.00 23.36 95 LEU A O 1
ATOM 706 N N . LEU A 1 96 ? 7.297 -2.693 -13.261 1.00 21.52 96 LEU A N 1
ATOM 707 C CA . LEU A 1 96 ? 6.932 -1.696 -14.267 1.00 19.11 96 LEU A CA 1
ATOM 708 C C . LEU A 1 96 ? 6.161 -2.340 -15.406 1.00 17.88 96 LEU A C 1
ATOM 709 O O . LEU A 1 96 ? 6.552 -3.428 -15.855 1.00 23.06 96 LEU A O 1
ATOM 714 N N . GLY A 1 97 ? 5.086 -1.713 -15.857 1.00 17.51 97 GLY A N 1
ATOM 715 C CA . GLY A 1 97 ? 4.368 -2.213 -17.031 1.00 18.41 97 GLY A CA 1
ATOM 716 C C . GLY A 1 97 ? 2.886 -1.873 -16.951 1.00 20.81 97 GLY A C 1
ATOM 717 O O . GLY A 1 97 ? 2.407 -1.351 -15.940 1.00 19.52 97 GLY A O 1
ATOM 718 N N . PRO A 1 98 ? 2.156 -2.137 -18.026 1.00 19.84 98 PRO A N 1
ATOM 719 C CA . PRO A 1 98 ? 0.713 -1.926 -18.050 1.00 19.62 98 PRO A CA 1
ATOM 720 C C . PRO A 1 98 ? 0.108 -2.769 -16.932 1.00 18.00 98 PRO A C 1
ATOM 721 O O . PRO A 1 98 ? 0.464 -3.942 -16.789 1.00 18.69 98 PRO A O 1
ATOM 725 N N . LEU A 1 99 ? -0.811 -2.210 -16.154 1.00 19.79 99 LEU A N 1
ATOM 726 C CA . LEU A 1 99 ? -1.405 -2.996 -15.069 1.00 19.25 99 LEU A CA 1
ATOM 727 C C . LEU A 1 99 ? -1.935 -4.365 -15.448 1.00 19.13 99 LEU A C 1
ATOM 728 O O . LEU A 1 99 ? -1.596 -5.391 -14.835 1.00 19.77 99 LEU A O 1
ATOM 733 N N . GLU A 1 100 ? -2.660 -4.470 -16.562 1.00 20.85 100 GLU A N 1
ATOM 734 C CA . GLU A 1 100 ? -3.221 -5.735 -17.017 1.00 24.12 100 GLU A CA 1
ATOM 735 C C . GLU A 1 100 ? -2.186 -6.728 -17.542 1.00 23.63 100 GLU A C 1
ATOM 736 O O . GLU A 1 100 ? -2.467 -7.929 -17.730 1.00 25.90 100 GLU A O 1
ATOM 742 N N . ALA A 1 101 ? -0.960 -6.285 -17.767 1.00 21.66 101 ALA A N 1
ATOM 743 C CA . ALA A 1 101 ? 0.132 -7.141 -18.201 1.00 23.48 101 ALA A CA 1
ATOM 744 C C . ALA A 1 101 ? 0.950 -7.691 -17.043 1.00 23.77 101 ALA A C 1
ATOM 745 O O . ALA A 1 101 ? 1.887 -8.471 -17.260 1.00 26.24 101 ALA A O 1
ATOM 747 N N . LEU A 1 102 ? 0.686 -7.240 -15.811 1.00 21.43 102 LEU A N 1
ATOM 748 C CA . LEU A 1 102 ? 1.449 -7.745 -14.679 1.00 20.43 102 LEU A CA 1
ATOM 749 C C . LEU A 1 102 ? 0.887 -9.052 -14.144 1.00 22.76 102 LEU A C 1
ATOM 750 O O . LEU A 1 102 ? -0.326 -9.223 -13.959 1.00 23.22 102 LEU A O 1
ATOM 755 N N . GLY A 1 103 ? 1.773 -10.019 -13.886 1.00 23.11 103 GLY A N 1
ATOM 756 C CA . GLY A 1 103 ? 1.329 -11.283 -13.326 1.00 24.83 103 GLY A CA 1
ATOM 757 C C . GLY A 1 103 ? 0.799 -11.085 -11.907 1.00 26.06 103 GLY A C 1
ATOM 758 O O . GLY A 1 103 ? 1.332 -10.291 -11.126 1.00 24.12 103 GLY A O 1
ATOM 759 N N . GLU A 1 104 ? -0.249 -11.823 -11.565 1.00 25.20 104 GLU A N 1
ATOM 760 C CA . GLU A 1 104 ? -0.833 -11.762 -10.231 1.00 25.25 104 GLU A CA 1
ATOM 761 C C . GLU A 1 104 ? 0.211 -12.067 -9.164 1.00 24.80 104 GLU A C 1
ATOM 762 O O . GLU A 1 104 ? 0.215 -11.395 -8.123 1.00 26.01 104 GLU A O 1
ATOM 768 N N . ASP A 1 105 ? 1.071 -13.052 -9.380 1.00 26.08 105 ASP A N 1
ATOM 769 C CA . ASP A 1 105 ? 2.147 -13.374 -8.463 1.00 27.23 105 ASP A CA 1
ATOM 770 C C . ASP A 1 105 ? 3.117 -12.203 -8.288 1.00 24.19 105 ASP A C 1
ATOM 771 O O . ASP A 1 105 ? 3.559 -11.998 -7.153 1.00 27.77 105 ASP A O 1
ATOM 776 N N . ALA A 1 106 ? 3.483 -11.544 -9.384 1.00 24.26 106 ALA A N 1
ATOM 777 C CA . ALA A 1 106 ? 4.407 -10.416 -9.332 1.00 23.49 106 ALA A CA 1
ATOM 778 C C . ALA A 1 106 ? 3.785 -9.279 -8.508 1.00 22.35 106 ALA A C 1
ATOM 779 O O . ALA A 1 106 ? 4.510 -8.652 -7.725 1.00 21.33 106 ALA A O 1
ATOM 781 N N . VAL A 1 107 ? 2.484 -9.043 -8.698 1.00 20.87 107 VAL A N 1
ATOM 782 C CA . VAL A 1 107 ? 1.828 -8.000 -7.903 1.00 18.03 107 VAL A CA 1
ATOM 783 C C . VAL A 1 107 ? 1.853 -8.326 -6.431 1.00 18.57 107 VAL A C 1
ATOM 784 O O . VAL A 1 107 ? 2.257 -7.541 -5.562 1.00 18.66 107 VAL A O 1
ATOM 788 N N . ALA A 1 108 ? 1.404 -9.533 -6.097 1.00 18.88 108 ALA A N 1
ATOM 789 C CA . ALA A 1 108 ? 1.381 -9.961 -4.702 1.00 20.34 108 ALA A CA 1
ATOM 790 C C . ALA A 1 108 ? 2.781 -9.942 -4.119 1.00 20.67 108 ALA A C 1
ATOM 791 O O . ALA A 1 108 ? 2.947 -9.527 -2.963 1.00 21.22 108 ALA A O 1
ATOM 793 N N . SER A 1 109 ? 3.829 -10.318 -4.856 1.00 21.13 109 SER A N 1
ATOM 794 C CA . SER A 1 109 ? 5.196 -10.243 -4.379 1.00 22.36 109 SER A CA 1
ATOM 795 C C . SER A 1 109 ? 5.678 -8.841 -4.075 1.00 19.17 109 SER A C 1
ATOM 796 O O . SER A 1 109 ? 6.322 -8.644 -3.041 1.00 21.57 109 SER A O 1
ATOM 799 N N . VAL A 1 110 ? 5.336 -7.861 -4.906 1.00 20.09 110 VAL A N 1
ATOM 800 C CA . VAL A 1 110 ? 5.799 -6.487 -4.629 1.00 19.57 110 VAL A CA 1
ATOM 801 C C . VAL A 1 110 ? 5.204 -6.035 -3.296 1.00 20.50 110 VAL A C 1
ATOM 802 O O . VAL A 1 110 ? 5.907 -5.440 -2.452 1.00 19.32 110 VAL A O 1
ATOM 806 N N . LEU A 1 111 ? 3.917 -6.311 -3.109 1.00 17.98 111 LEU A N 1
ATOM 807 C CA . LEU A 1 111 ? 3.275 -5.921 -1.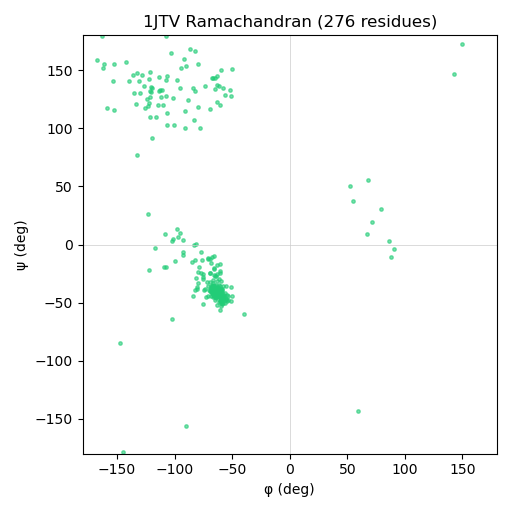857 1.00 18.69 111 LEU A CA 1
ATOM 808 C C . LEU A 1 111 ? 3.838 -6.695 -0.669 1.00 18.23 111 LEU A C 1
ATOM 809 O O . LEU A 1 111 ? 4.053 -6.122 0.400 1.00 17.79 111 LEU A O 1
ATOM 814 N N . ASP A 1 112 ? 4.068 -7.999 -0.832 1.00 18.42 112 ASP A N 1
ATOM 815 C CA . ASP A 1 112 ? 4.585 -8.783 0.292 1.00 19.38 112 ASP A CA 1
ATOM 816 C C . ASP A 1 112 ? 5.984 -8.368 0.701 1.00 17.96 112 ASP A C 1
ATOM 817 O O . ASP A 1 112 ? 6.310 -8.316 1.897 1.00 20.18 112 ASP A O 1
ATOM 822 N N . VAL A 1 113 ? 6.841 -8.087 -0.281 1.00 17.70 113 VAL A N 1
ATOM 823 C CA . VAL A 1 113 ? 8.215 -7.686 0.043 1.00 16.72 113 VAL A CA 1
ATOM 824 C C . VAL A 1 113 ? 8.270 -6.253 0.555 1.00 17.70 113 VAL A C 1
ATOM 825 O O . VAL A 1 113 ? 8.786 -5.984 1.646 1.00 19.55 113 VAL A O 1
ATOM 829 N N . ASN A 1 114 ? 7.670 -5.330 -0.189 1.00 16.70 114 ASN A N 1
ATOM 830 C CA . ASN A 1 114 ? 7.838 -3.914 0.105 1.00 18.39 114 ASN A CA 1
ATOM 831 C C . ASN A 1 114 ? 7.046 -3.455 1.330 1.00 17.48 114 ASN A C 1
ATOM 832 O O . ASN A 1 114 ? 7.559 -2.626 2.074 1.00 18.83 114 ASN A O 1
ATOM 837 N N . VAL A 1 115 ? 5.856 -3.965 1.484 1.00 16.40 115 VAL A N 1
ATOM 838 C CA . VAL A 1 115 ? 4.969 -3.549 2.565 1.00 16.65 115 VAL A CA 1
ATOM 839 C C . VAL A 1 115 ? 4.939 -4.565 3.702 1.00 15.55 115 VAL A C 1
ATOM 840 O O . VAL A 1 115 ? 5.375 -4.230 4.794 1.00 17.11 115 VAL A O 1
ATOM 844 N N . VAL A 1 116 ? 4.438 -5.777 3.416 1.00 15.89 116 VAL A N 1
ATOM 845 C CA . VAL A 1 116 ? 4.356 -6.746 4.532 1.00 16.78 116 VAL A CA 1
ATOM 846 C C . VAL A 1 116 ? 5.741 -7.074 5.075 1.00 17.87 116 VAL A C 1
ATOM 847 O O . VAL A 1 116 ? 5.893 -7.180 6.302 1.00 17.46 116 VAL A O 1
ATOM 851 N N . GLY A 1 117 ? 6.795 -7.157 4.239 1.00 16.71 117 GLY A N 1
ATOM 852 C CA . GLY A 1 117 ? 8.128 -7.380 4.762 1.00 17.08 117 GLY A CA 1
ATOM 853 C C . GLY A 1 117 ? 8.632 -6.291 5.695 1.00 15.98 117 GLY A C 1
ATOM 854 O O . GLY A 1 117 ? 9.219 -6.576 6.734 1.00 18.08 117 GLY A O 1
ATOM 855 N N . THR A 1 118 ? 8.267 -5.018 5.426 1.00 16.22 118 THR A N 1
ATOM 856 C CA . THR A 1 118 ? 8.639 -3.940 6.337 1.00 17.19 118 THR A CA 1
ATOM 857 C C . THR A 1 118 ? 7.844 -4.073 7.634 1.00 15.73 118 THR A C 1
ATOM 858 O O . THR A 1 118 ? 8.382 -3.844 8.719 1.00 17.06 118 THR A O 1
ATOM 862 N N . VAL A 1 119 ? 6.560 -4.460 7.490 1.00 16.32 119 VAL A N 1
ATOM 863 C CA . VAL A 1 119 ? 5.795 -4.687 8.741 1.00 16.63 119 VAL A CA 1
ATOM 864 C C . VAL A 1 119 ? 6.457 -5.789 9.554 1.00 16.35 119 VAL A C 1
ATOM 865 O O . VAL A 1 119 ? 6.627 -5.647 10.778 1.00 18.74 119 VAL A O 1
ATOM 869 N N . ARG A 1 120 ? 6.864 -6.887 8.923 1.00 17.64 120 ARG A N 1
ATOM 870 C CA . ARG A 1 120 ? 7.504 -7.980 9.662 1.00 17.34 120 ARG A CA 1
ATOM 871 C C . ARG A 1 120 ? 8.763 -7.496 10.375 1.00 19.39 120 ARG A C 1
ATOM 872 O O . ARG A 1 120 ? 9.031 -7.865 11.527 1.00 20.26 120 ARG A O 1
ATOM 880 N N . MET A 1 121 ? 9.549 -6.643 9.699 1.00 17.84 121 MET A N 1
ATOM 881 C CA . MET A 1 121 ? 10.763 -6.140 10.351 1.00 15.54 121 MET A CA 1
ATOM 882 C C . MET A 1 121 ? 10.400 -5.295 11.554 1.00 16.54 121 MET A C 1
ATOM 883 O O . MET A 1 121 ? 11.016 -5.341 12.625 1.00 18.60 121 MET A O 1
ATOM 888 N N . LEU A 1 122 ? 9.407 -4.401 11.400 1.00 18.32 122 LEU A N 1
ATOM 889 C CA . LEU A 1 122 ? 8.989 -3.515 12.482 1.00 17.73 122 LEU A CA 1
ATOM 890 C C . LEU A 1 122 ? 8.394 -4.306 13.647 1.00 18.52 122 LEU A C 1
ATOM 891 O O . LEU A 1 122 ? 8.739 -4.042 14.801 1.00 20.29 122 LEU A O 1
ATOM 896 N N . GLN A 1 123 ? 7.618 -5.350 13.361 1.00 18.87 123 GLN A N 1
ATOM 897 C CA . GLN A 1 123 ? 7.073 -6.134 14.480 1.00 21.43 123 GLN A CA 1
ATOM 898 C C . GLN A 1 123 ? 8.187 -6.857 15.234 1.00 22.89 123 GLN A C 1
ATOM 899 O O . GLN A 1 123 ? 8.077 -6.947 16.458 1.00 25.52 123 GLN A O 1
ATOM 905 N N . ALA A 1 124 ? 9.225 -7.303 14.540 1.00 22.46 124 ALA A N 1
ATOM 906 C CA . ALA A 1 124 ? 10.342 -8.007 15.144 1.00 22.98 124 ALA A CA 1
ATOM 907 C C . ALA A 1 124 ? 11.272 -7.115 15.947 1.00 24.43 124 ALA A C 1
ATOM 908 O O . ALA A 1 124 ? 11.685 -7.524 17.055 1.00 23.68 124 ALA A O 1
ATOM 910 N N . PHE A 1 125 ? 11.544 -5.891 15.483 1.00 19.63 125 PHE A N 1
ATOM 911 C CA . PHE A 1 125 ? 12.496 -5.027 16.164 1.00 21.05 125 PHE A CA 1
ATOM 912 C C . PHE A 1 125 ? 11.952 -3.850 16.930 1.00 20.71 125 PHE A C 1
ATOM 913 O O . PHE A 1 125 ? 12.649 -3.339 17.823 1.00 23.41 125 PHE A O 1
ATOM 921 N N . LEU A 1 126 ? 10.725 -3.377 16.677 1.00 20.45 126 LEU A N 1
ATOM 922 C CA . LEU A 1 126 ? 10.184 -2.239 17.390 1.00 22.07 126 LEU A CA 1
ATOM 923 C C . LEU A 1 126 ? 9.996 -2.442 18.882 1.00 22.04 126 LEU A C 1
ATOM 924 O O . LEU A 1 126 ? 10.342 -1.541 19.654 1.00 24.66 126 LEU A O 1
ATOM 929 N N . PRO A 1 127 ? 9.488 -3.583 19.316 1.00 23.87 127 PRO A N 1
ATOM 930 C CA . PRO A 1 127 ? 9.219 -3.769 20.752 1.00 25.16 127 PRO A CA 1
ATOM 931 C C . PRO A 1 127 ? 10.407 -3.522 21.647 1.00 25.33 127 PRO A C 1
ATOM 932 O O . PRO A 1 127 ? 10.242 -2.823 22.665 1.00 24.93 127 PRO A O 1
ATOM 936 N N . ASP A 1 128 ? 11.582 -4.010 21.280 1.00 25.57 128 ASP A N 1
ATOM 937 C CA . ASP A 1 128 ? 12.797 -3.786 22.056 1.00 25.76 128 ASP A CA 1
ATOM 938 C C . ASP A 1 128 ? 13.161 -2.308 22.081 1.00 25.77 128 ASP A C 1
ATOM 939 O O . ASP A 1 128 ? 13.681 -1.792 23.074 1.00 25.61 128 ASP A O 1
ATOM 944 N N . MET A 1 129 ? 12.961 -1.582 20.962 1.00 22.92 129 MET A N 1
ATOM 945 C CA . MET A 1 129 ? 13.247 -0.154 20.975 1.00 23.67 129 MET A CA 1
ATOM 946 C C . MET A 1 129 ? 12.285 0.595 21.885 1.00 23.52 129 MET A C 1
ATOM 947 O O . MET A 1 129 ? 12.691 1.486 22.638 1.00 23.23 129 MET A O 1
ATOM 952 N N . LYS A 1 130 ? 10.999 0.260 21.819 1.00 22.89 130 LYS A N 1
ATOM 953 C CA . LYS A 1 130 ? 10.011 0.946 22.665 1.00 25.19 130 LYS A CA 1
ATOM 954 C C . LYS A 1 130 ? 10.297 0.702 24.143 1.00 27.45 130 LYS A C 1
ATOM 955 O O . LYS A 1 130 ? 10.158 1.641 24.941 1.00 30.92 130 LYS A O 1
ATOM 961 N N . ARG A 1 131 ? 10.735 -0.505 24.492 1.00 29.80 131 ARG A N 1
ATOM 962 C CA . ARG A 1 131 ? 10.991 -0.777 25.923 1.00 31.90 131 ARG A CA 1
ATOM 963 C C . ARG A 1 131 ? 12.270 -0.122 26.408 1.00 32.98 131 ARG A C 1
ATOM 964 O O . ARG A 1 131 ? 12.349 0.274 27.587 1.00 35.19 131 ARG A O 1
ATOM 972 N N . ARG A 1 132 ? 13.242 0.082 25.537 1.00 31.34 132 ARG A N 1
ATOM 973 C CA . ARG A 1 132 ? 14.494 0.754 25.889 1.00 29.56 132 ARG A CA 1
ATOM 974 C C . ARG A 1 132 ? 14.307 2.262 25.872 1.00 29.24 132 ARG A C 1
ATOM 975 O O . ARG A 1 132 ? 15.068 3.037 26.475 1.00 30.64 132 ARG A O 1
ATOM 983 N N . GLY A 1 133 ? 13.384 2.741 25.043 1.00 27.27 133 GLY A N 1
ATOM 984 C CA . GLY A 1 133 ? 13.092 4.142 24.858 1.00 25.15 133 GLY A CA 1
ATOM 985 C C . GLY A 1 133 ? 14.120 4.795 23.935 1.00 25.34 133 GLY A C 1
ATOM 986 O O . GLY A 1 133 ? 14.428 5.969 24.052 1.00 26.33 133 GLY A O 1
ATOM 987 N N . SER A 1 134 ? 14.651 3.996 23.003 1.00 25.42 134 SER A N 1
ATOM 988 C CA . SER A 1 134 ? 15.638 4.522 22.065 1.00 24.17 134 SER A CA 1
ATOM 989 C C . SER A 1 134 ? 15.715 3.581 20.859 1.00 22.63 134 SER A C 1
ATOM 990 O O . SER A 1 134 ? 15.386 2.395 20.910 1.00 25.64 134 SER A O 1
ATOM 993 N N . GLY A 1 135 ? 16.151 4.171 19.757 1.00 22.45 135 GLY A N 1
ATOM 994 C CA . GLY A 1 135 ? 16.261 3.420 18.512 1.00 22.10 135 GLY A CA 1
ATOM 995 C C . GLY A 1 135 ? 15.867 4.324 17.350 1.00 22.43 135 GLY A C 1
ATOM 996 O O . GLY A 1 135 ? 15.020 5.196 17.484 1.00 22.09 135 GLY A O 1
ATOM 997 N N . ARG A 1 136 ? 16.544 4.059 16.238 1.00 21.08 136 ARG A N 1
ATOM 998 C CA . ARG A 1 136 ? 16.240 4.781 15.014 1.00 20.44 136 ARG A CA 1
ATOM 999 C C . ARG A 1 136 ? 15.823 3.778 13.952 1.00 19.17 136 ARG A C 1
ATOM 1000 O O . ARG A 1 136 ? 16.437 2.728 13.801 1.00 20.03 136 ARG A O 1
ATOM 1008 N N . VAL A 1 137 ? 14.747 4.131 13.233 1.00 18.83 137 VAL A N 1
ATOM 1009 C CA . VAL A 1 137 ? 14.300 3.295 12.123 1.00 17.40 137 VAL A CA 1
ATOM 1010 C C . VAL A 1 137 ? 14.315 4.186 10.881 1.00 16.47 137 VAL A C 1
ATOM 1011 O O . VAL A 1 137 ? 13.693 5.235 10.887 1.00 18.48 137 VAL A O 1
ATOM 1015 N N . LEU A 1 138 ? 15.077 3.775 9.872 1.00 14.87 138 LEU A N 1
ATOM 1016 C CA . LEU A 1 138 ? 15.110 4.496 8.605 1.00 16.07 138 LEU A CA 1
ATOM 1017 C C . LEU A 1 138 ? 14.481 3.614 7.545 1.00 15.91 138 LEU A C 1
ATOM 1018 O O . LEU A 1 138 ? 14.776 2.412 7.432 1.00 16.28 138 LEU A O 1
ATOM 1023 N N . VAL A 1 139 ? 13.572 4.183 6.742 1.00 15.16 139 VAL A N 1
ATOM 1024 C CA . VAL A 1 139 ? 12.890 3.414 5.705 1.00 14.94 139 VAL A CA 1
ATOM 1025 C C . VAL A 1 139 ? 13.178 4.060 4.347 1.00 15.23 139 VAL A C 1
ATOM 1026 O O . VAL A 1 139 ? 12.889 5.247 4.169 1.00 16.19 139 VAL A O 1
ATOM 1030 N N . THR A 1 140 ? 13.654 3.290 3.402 1.00 13.84 140 THR A N 1
ATOM 1031 C CA . THR A 1 140 ? 13.915 3.778 2.059 1.00 14.51 140 THR A CA 1
ATOM 1032 C C . THR A 1 140 ? 12.582 4.078 1.374 1.00 16.18 140 THR A C 1
ATOM 1033 O O . THR A 1 140 ? 11.762 3.177 1.170 1.00 16.19 140 THR A O 1
ATOM 1037 N N . GLY A 1 141 ? 12.385 5.352 1.054 1.00 17.74 141 GLY A N 1
ATOM 1038 C CA . GLY A 1 141 ? 11.179 5.795 0.354 1.00 16.72 141 GLY A CA 1
ATOM 1039 C C . GLY A 1 141 ? 11.517 6.163 -1.086 1.00 17.07 141 GLY A C 1
ATOM 1040 O O . GLY A 1 141 ? 12.658 6.151 -1.540 1.00 18.61 141 GLY A O 1
ATOM 1041 N N . SER A 1 142 ? 10.487 6.574 -1.818 1.00 17.02 142 SER A N 1
ATOM 1042 C CA . SER A 1 142 ? 10.665 6.965 -3.222 1.00 17.38 142 SER A CA 1
ATOM 1043 C C . SER A 1 142 ? 9.768 8.160 -3.516 1.00 17.77 142 SER A C 1
ATOM 1044 O O . SER A 1 142 ? 8.708 8.285 -2.896 1.00 18.40 142 SER A O 1
ATOM 1047 N N . VAL A 1 143 ? 10.133 8.913 -4.542 1.00 19.91 143 VAL A N 1
ATOM 1048 C CA . VAL A 1 143 ? 9.218 9.981 -5.016 1.00 20.29 143 VAL A CA 1
ATOM 1049 C C . VAL A 1 143 ? 7.962 9.278 -5.519 1.00 18.00 143 VAL A C 1
ATOM 1050 O O . VAL A 1 143 ? 6.871 9.865 -5.452 1.00 18.72 143 VAL A O 1
ATOM 1054 N N . GLY A 1 144 ? 7.977 8.040 -5.988 1.00 17.66 144 GLY A N 1
ATOM 1055 C CA . GLY A 1 144 ? 6.828 7.246 -6.374 1.00 17.73 144 GLY A CA 1
ATOM 1056 C C . GLY A 1 144 ? 5.902 6.882 -5.200 1.00 15.05 144 GLY A C 1
ATOM 1057 O O . GLY A 1 144 ? 4.814 6.324 -5.413 1.00 16.40 144 GLY A O 1
ATOM 1058 N N . GLY A 1 145 ? 6.350 7.153 -3.969 1.00 14.89 145 GLY A N 1
ATOM 1059 C CA . GLY A 1 145 ? 5.489 6.970 -2.795 1.00 14.72 145 GLY A CA 1
ATOM 1060 C C . GLY A 1 145 ? 4.758 8.257 -2.458 1.00 15.70 145 GLY A C 1
ATOM 1061 O O . GLY A 1 145 ? 3.864 8.265 -1.615 1.00 14.07 145 GLY A O 1
ATOM 1062 N N . LEU A 1 146 ? 5.133 9.358 -3.134 1.00 15.35 146 LEU A N 1
ATOM 1063 C CA . LEU A 1 146 ? 4.529 10.676 -2.911 1.00 15.34 146 LEU A CA 1
ATOM 1064 C C . LEU A 1 146 ? 3.636 11.158 -4.055 1.00 15.13 146 LEU A C 1
ATOM 1065 O O . LEU A 1 146 ? 2.822 12.066 -3.855 1.00 16.64 146 LEU A O 1
ATOM 1070 N N . MET A 1 147 ? 3.818 10.571 -5.233 1.00 14.89 147 MET A N 1
ATOM 1071 C CA . MET A 1 147 ? 2.996 10.958 -6.386 1.00 14.56 147 MET A CA 1
ATOM 1072 C C . MET A 1 147 ? 2.917 9.785 -7.335 1.00 14.66 147 MET A C 1
ATOM 1073 O O . MET A 1 147 ? 3.891 9.006 -7.451 1.00 15.27 147 MET A O 1
ATOM 1078 N N . GLY A 1 148 ? 1.756 9.547 -7.931 1.00 16.28 148 GLY A N 1
ATOM 1079 C CA . GLY A 1 148 ? 1.541 8.397 -8.806 1.00 14.97 148 GLY A CA 1
ATOM 1080 C C . GLY A 1 148 ? 2.216 8.532 -10.181 1.00 15.80 148 GLY A C 1
ATOM 1081 O O . GLY A 1 148 ? 2.219 9.599 -10.783 1.00 19.56 148 GLY A O 1
ATOM 1082 N N . LEU A 1 149 ? 2.827 7.437 -10.586 1.00 15.96 149 LEU A N 1
ATOM 1083 C CA . LEU A 1 149 ? 3.587 7.445 -11.871 1.00 17.81 149 LEU A CA 1
ATOM 1084 C C . LEU A 1 149 ? 3.008 6.406 -12.802 1.00 16.41 149 LEU A C 1
ATOM 1085 O O . LEU A 1 149 ? 2.779 5.263 -12.426 1.00 16.47 149 LEU A O 1
ATOM 1090 N N . PRO A 1 150 ? 2.737 6.771 -14.058 1.00 16.94 150 PRO A N 1
ATOM 1091 C CA . PRO A 1 150 ? 2.122 5.826 -14.970 1.00 18.61 150 PRO A CA 1
ATOM 1092 C C . PRO A 1 150 ? 3.042 4.652 -15.188 1.00 17.12 150 PRO A C 1
ATOM 1093 O O . PRO A 1 150 ? 4.282 4.772 -15.161 1.00 17.05 150 PRO A O 1
ATOM 1097 N N . PHE A 1 151 ? 2.436 3.482 -15.351 1.00 16.66 151 PHE A N 1
ATOM 1098 C CA . PHE A 1 151 ? 3.107 2.205 -15.531 1.00 16.62 151 PHE A CA 1
ATOM 1099 C C . PHE A 1 151 ? 3.883 1.708 -14.322 1.00 15.38 151 PHE A C 1
ATOM 1100 O O . PHE A 1 151 ? 4.564 0.688 -14.353 1.00 17.13 151 PHE A O 1
ATOM 1108 N N . ASN A 1 152 ? 3.711 2.383 -13.177 1.00 16.06 152 ASN A N 1
ATOM 1109 C CA . ASN A 1 152 ? 4.296 2.048 -11.885 1.00 16.40 152 ASN A CA 1
ATOM 1110 C C . ASN A 1 152 ? 3.148 1.877 -10.888 1.00 16.78 152 ASN A C 1
ATOM 1111 O O . ASN A 1 152 ? 3.350 2.098 -9.676 1.00 18.79 152 ASN A O 1
ATOM 1116 N N . ASP A 1 153 ? 1.972 1.525 -11.354 1.00 16.88 153 ASP A N 1
ATOM 1117 C CA . ASP A 1 153 ? 0.771 1.464 -10.503 1.00 16.08 153 ASP A CA 1
ATOM 1118 C C . ASP A 1 153 ? 0.971 0.665 -9.233 1.00 18.03 153 ASP A C 1
ATOM 1119 O O . ASP A 1 153 ? 0.633 1.148 -8.121 1.00 18.62 153 ASP A O 1
ATOM 1124 N N . VAL A 1 154 ? 1.525 -0.532 -9.367 1.00 16.83 154 VAL A N 1
ATOM 1125 C CA . VAL A 1 154 ? 1.715 -1.394 -8.184 1.00 18.71 154 VAL A CA 1
ATOM 1126 C C . VAL A 1 154 ? 2.926 -0.999 -7.402 1.00 16.45 154 VAL A C 1
ATOM 1127 O O . VAL A 1 154 ? 2.892 -0.973 -6.153 1.00 18.79 154 VAL A O 1
ATOM 1131 N N . TYR A 1 155 ? 4.039 -0.573 -8.033 1.00 17.47 155 TYR A N 1
ATOM 1132 C CA . TYR A 1 155 ? 5.191 -0.055 -7.331 1.00 14.63 155 TYR A CA 1
ATOM 1133 C C . TYR A 1 155 ? 4.799 1.168 -6.488 1.00 15.51 155 TYR A C 1
ATOM 1134 O O . TYR A 1 155 ? 5.065 1.217 -5.282 1.00 16.44 155 TYR A O 1
ATOM 1143 N N . CYS A 1 156 ? 4.129 2.129 -7.132 1.00 17.26 156 CYS A N 1
ATOM 1144 C CA . CYS A 1 156 ? 3.635 3.299 -6.367 1.00 16.67 156 CYS A CA 1
ATOM 1145 C C . CYS A 1 156 ? 2.650 2.881 -5.282 1.00 15.27 156 CYS A C 1
ATOM 1146 O O . CYS A 1 156 ? 2.748 3.438 -4.173 1.00 15.92 156 CYS A O 1
ATOM 1149 N N . ALA A 1 157 ? 1.783 1.904 -5.546 1.00 15.57 157 ALA A N 1
ATOM 1150 C CA . ALA A 1 157 ? 0.877 1.464 -4.459 1.00 15.48 157 ALA A CA 1
ATOM 1151 C C . ALA A 1 157 ? 1.731 1.068 -3.273 1.00 16.93 157 ALA A C 1
ATOM 1152 O O . ALA A 1 157 ? 1.462 1.394 -2.095 1.00 16.89 157 ALA A O 1
ATOM 1154 N N . SER A 1 158 ? 2.785 0.273 -3.503 1.00 15.14 158 SER A N 1
ATOM 1155 C CA . SER A 1 158 ? 3.623 -0.198 -2.400 1.00 15.33 158 SER A CA 1
ATOM 1156 C C . SER A 1 158 ? 4.394 0.891 -1.707 1.00 15.29 158 SER A C 1
ATOM 1157 O O . SER A 1 158 ? 4.589 0.882 -0.466 1.00 16.17 158 SER A O 1
ATOM 1160 N N . LYS A 1 159 ? 4.878 1.941 -2.412 1.00 15.33 159 LYS A N 1
ATOM 1161 C CA . LYS A 1 159 ? 5.653 3.008 -1.796 1.00 16.68 159 LYS A CA 1
ATOM 1162 C C . LYS A 1 159 ? 4.726 4.009 -1.084 1.00 14.63 159 LYS A C 1
ATOM 1163 O O . LYS A 1 159 ? 5.079 4.493 0.006 1.00 14.92 159 LYS A O 1
ATOM 1169 N N . PHE A 1 160 ? 3.533 4.223 -1.616 1.00 13.44 160 PHE A N 1
ATOM 1170 C CA . PHE A 1 160 ? 2.519 5.013 -0.923 1.00 13.52 160 PHE A CA 1
ATOM 1171 C C . PHE A 1 160 ? 2.140 4.260 0.365 1.00 13.99 160 PHE A C 1
ATOM 1172 O O . PHE A 1 160 ? 1.974 4.898 1.421 1.00 15.17 160 PHE A O 1
ATOM 1180 N N . ALA A 1 161 ? 2.049 2.936 0.281 1.00 15.43 161 ALA A N 1
ATOM 1181 C CA . ALA A 1 161 ? 1.727 2.162 1.514 1.00 15.70 161 ALA A CA 1
ATOM 1182 C C . ALA A 1 161 ? 2.767 2.385 2.580 1.00 16.27 161 ALA A C 1
ATOM 1183 O O . ALA A 1 161 ? 2.368 2.564 3.766 1.00 16.30 161 ALA A O 1
ATOM 1185 N N . LEU A 1 162 ? 4.075 2.438 2.285 1.00 16.18 162 LEU A N 1
ATOM 1186 C CA . LEU A 1 162 ? 5.084 2.689 3.317 1.00 15.78 162 LEU A CA 1
ATOM 1187 C C . LEU A 1 162 ? 4.895 4.070 3.912 1.00 15.73 162 LEU A C 1
ATOM 1188 O O . LEU A 1 162 ? 5.146 4.271 5.091 1.00 18.53 162 LEU A O 1
ATOM 1193 N N . GLU A 1 163 ? 4.463 5.057 3.093 1.00 14.78 163 GLU A N 1
ATOM 1194 C CA . GLU A 1 163 ? 4.194 6.368 3.656 1.00 15.97 163 GLU A CA 1
ATOM 1195 C C . GLU A 1 163 ? 3.114 6.276 4.743 1.00 15.26 163 GLU A C 1
ATOM 1196 O O . GLU A 1 163 ? 3.297 6.790 5.861 1.00 15.72 163 GLU A O 1
ATOM 1202 N N . GLY A 1 164 ? 2.024 5.604 4.428 1.00 13.42 164 GLY A N 1
ATOM 1203 C CA . GLY A 1 164 ? 0.924 5.515 5.409 1.00 12.40 164 GLY A CA 1
ATOM 1204 C C . GLY A 1 164 ? 1.356 4.718 6.630 1.00 14.50 164 GLY A C 1
ATOM 1205 O O . GLY A 1 164 ? 1.039 5.063 7.778 1.00 16.29 164 GLY A O 1
ATOM 1206 N N . LEU A 1 165 ? 2.088 3.624 6.410 1.00 14.55 165 LEU A N 1
ATOM 1207 C CA . LEU A 1 165 ? 2.558 2.782 7.502 1.00 16.21 165 LEU A CA 1
ATOM 1208 C C . LEU A 1 165 ? 3.438 3.584 8.432 1.00 15.37 165 LEU A C 1
ATOM 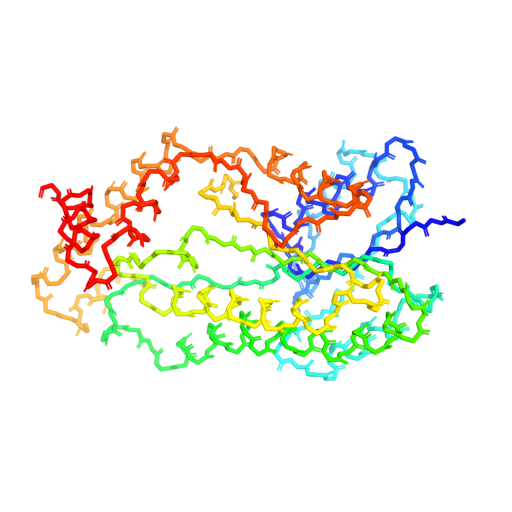1209 O O . LEU A 1 165 ? 3.236 3.612 9.668 1.00 16.74 165 LEU A O 1
ATOM 1214 N N . CYS A 1 166 ? 4.461 4.245 7.895 1.00 16.24 166 CYS A N 1
ATOM 1215 C CA . CYS A 1 166 ? 5.394 4.998 8.700 1.00 17.38 166 CYS A CA 1
ATOM 1216 C C . CYS A 1 166 ? 4.814 6.239 9.350 1.00 17.10 166 CYS A C 1
ATOM 1217 O O . CYS A 1 166 ? 5.135 6.496 10.508 1.00 18.09 166 CYS A O 1
ATOM 1220 N N . GLU A 1 167 ? 3.918 6.954 8.657 1.00 16.00 167 GLU A N 1
ATOM 1221 C CA . GLU A 1 167 ? 3.335 8.154 9.235 1.00 14.95 167 GLU A CA 1
ATOM 1222 C C . GLU A 1 167 ? 2.447 7.755 10.417 1.00 16.91 167 GLU A C 1
ATOM 1223 O O . GLU A 1 167 ? 2.490 8.406 11.456 1.00 18.82 167 GLU A O 1
ATOM 1229 N N . SER A 1 168 ? 1.676 6.677 10.259 1.00 15.73 168 SER A N 1
ATOM 1230 C CA . SER A 1 168 ? 0.820 6.176 11.333 1.00 16.21 168 SER A CA 1
ATOM 1231 C C . SER A 1 168 ? 1.626 5.770 12.563 1.00 16.93 168 SER A C 1
ATOM 1232 O O . SER A 1 168 ? 1.291 6.158 13.699 1.00 17.72 168 SER A O 1
ATOM 1235 N N . LEU A 1 169 ? 2.742 5.076 12.343 1.00 15.43 169 LEU A N 1
ATOM 1236 C CA . LEU A 1 169 ? 3.613 4.696 13.461 1.00 17.49 169 LEU A CA 1
ATOM 1237 C C . LEU A 1 169 ? 4.268 5.901 14.093 1.00 18.32 169 LEU A C 1
ATOM 1238 O O . LEU A 1 169 ? 4.353 5.965 15.342 1.00 19.55 169 LEU A O 1
ATOM 1243 N N . ALA A 1 170 ? 4.706 6.879 13.308 1.00 18.33 170 ALA A N 1
ATOM 1244 C CA . ALA A 1 170 ? 5.356 8.064 13.838 1.00 19.01 170 ALA A CA 1
ATOM 1245 C C . ALA A 1 170 ? 4.440 8.847 14.782 1.00 19.18 170 ALA A C 1
ATOM 1246 O O . ALA A 1 170 ? 4.923 9.367 15.800 1.00 22.83 170 ALA A O 1
ATOM 1248 N N . VAL A 1 171 ? 3.141 8.884 14.485 1.00 18.65 171 VAL A N 1
ATOM 1249 C CA . VAL A 1 171 ? 2.227 9.576 15.422 1.00 20.20 171 VAL A CA 1
ATOM 1250 C C . VAL A 1 171 ? 2.270 8.884 16.779 1.00 22.78 171 VAL A C 1
ATOM 1251 O O . VAL A 1 171 ? 2.380 9.568 17.807 1.00 24.67 171 VAL A O 1
ATOM 1255 N N . LEU A 1 172 ? 2.249 7.558 16.834 1.00 21.72 172 LEU A N 1
ATOM 1256 C CA . LEU A 1 172 ? 2.313 6.865 18.124 1.00 21.49 172 LEU A CA 1
ATOM 1257 C C . LEU A 1 172 ? 3.676 6.955 18.783 1.00 24.83 172 LEU A C 1
ATOM 1258 O O . LEU A 1 172 ? 3.802 7.187 19.995 1.00 25.58 172 LEU A O 1
ATOM 1263 N N . LEU A 1 173 ? 4.744 6.750 18.004 1.00 23.98 173 LEU A N 1
ATOM 1264 C CA . LEU A 1 173 ? 6.094 6.700 18.544 1.00 22.99 173 LEU A CA 1
ATOM 1265 C C . LEU A 1 173 ? 6.666 8.005 19.055 1.00 24.63 173 LEU A C 1
ATOM 1266 O O . LEU A 1 173 ? 7.663 7.956 19.781 1.00 26.71 173 LEU A O 1
ATOM 1271 N N . LEU A 1 174 ? 6.066 9.150 18.780 1.00 26.67 174 LEU A N 1
ATOM 1272 C CA . LEU A 1 174 ? 6.544 10.466 19.169 1.00 28.29 174 LEU A CA 1
ATOM 1273 C C . LEU A 1 174 ? 7.145 10.545 20.569 1.00 29.39 174 LEU A C 1
ATOM 1274 O O . LEU A 1 174 ? 8.329 10.891 20.681 1.00 30.89 174 LEU A O 1
ATOM 1279 N N . PRO A 1 175 ? 6.405 10.223 21.615 1.00 28.00 175 PRO A N 1
ATOM 1280 C CA . PRO A 1 175 ? 6.917 10.263 22.977 1.00 29.03 175 PRO A CA 1
ATOM 1281 C C . PRO A 1 175 ? 7.696 9.052 23.449 1.00 28.00 175 PRO A C 1
ATOM 1282 O O . PRO A 1 175 ? 8.200 9.048 24.592 1.00 29.67 175 PRO A O 1
ATOM 1286 N N . PHE A 1 176 ? 7.893 7.999 22.664 1.00 26.50 176 PHE A N 1
ATOM 1287 C CA . PHE A 1 176 ? 8.597 6.799 23.086 1.00 23.72 176 PHE A CA 1
ATOM 1288 C C . PHE A 1 176 ? 10.117 6.935 22.994 1.00 23.61 176 PHE A C 1
ATOM 1289 O O . PHE A 1 176 ? 10.819 6.046 23.503 1.00 26.77 176 PHE A O 1
ATOM 1297 N N . GLY A 1 177 ? 10.614 7.966 22.310 1.00 26.67 177 GLY A N 1
ATOM 1298 C CA . GLY A 1 177 ? 12.078 8.079 22.163 1.00 25.85 177 GLY A CA 1
ATOM 1299 C C . GLY A 1 177 ? 12.602 7.277 20.964 1.00 26.87 177 GLY A C 1
ATOM 1300 O O . GLY A 1 177 ? 13.803 7.182 20.715 1.00 26.24 177 GLY A O 1
ATOM 1301 N N . VAL A 1 178 ? 11.678 6.667 20.229 1.00 25.22 178 VAL A N 1
ATOM 1302 C CA . VAL A 1 178 ? 12.008 5.838 19.064 1.00 23.89 178 VAL A CA 1
ATOM 1303 C C . VAL A 1 178 ? 11.732 6.712 17.849 1.00 23.34 178 VAL A C 1
ATOM 1304 O O . VAL A 1 178 ? 10.641 7.260 17.736 1.00 23.99 178 VAL A O 1
ATOM 1308 N N . HIS A 1 179 ? 12.724 6.864 16.973 1.00 22.81 179 HIS A N 1
ATOM 1309 C CA . HIS A 1 179 ? 12.598 7.787 15.851 1.00 22.70 179 HIS A CA 1
ATOM 1310 C C . HIS A 1 179 ? 12.494 7.096 14.506 1.00 21.64 179 HIS A C 1
ATOM 1311 O O . HIS A 1 179 ? 13.411 6.376 14.150 1.00 22.88 179 HIS A O 1
ATOM 1318 N N . LEU A 1 180 ? 11.400 7.326 13.794 1.00 18.77 180 LEU A N 1
ATOM 1319 C CA . LEU A 1 180 ? 11.218 6.712 12.484 1.00 19.60 180 LEU A CA 1
ATOM 1320 C C . LEU A 1 180 ? 11.295 7.764 11.397 1.00 19.61 180 LEU A C 1
ATOM 1321 O O . LEU A 1 180 ? 10.721 8.854 11.500 1.00 18.92 180 LEU A O 1
ATOM 1326 N N . SER A 1 181 ? 12.063 7.480 10.347 1.00 17.51 181 SER A N 1
ATOM 1327 C CA . SER A 1 181 ? 12.196 8.422 9.252 1.00 18.12 181 SER A CA 1
ATOM 1328 C C . SER A 1 181 ? 12.193 7.735 7.897 1.00 17.16 181 SER A C 1
ATOM 1329 O O . SER A 1 181 ? 12.807 6.682 7.762 1.00 17.98 181 SER A O 1
ATOM 1332 N N . LEU A 1 182 ? 11.534 8.363 6.928 1.00 16.31 182 LEU A N 1
ATOM 1333 C CA . LEU A 1 182 ? 11.563 7.942 5.542 1.00 15.26 182 LEU A CA 1
ATOM 1334 C C . LEU A 1 182 ? 12.631 8.729 4.793 1.00 17.45 182 LEU A C 1
ATOM 1335 O O . LEU A 1 182 ? 12.721 9.947 4.980 1.00 19.51 182 LEU A O 1
ATOM 1340 N N . ILE A 1 183 ? 13.439 8.051 3.994 1.00 15.10 183 ILE A N 1
ATOM 1341 C CA . ILE A 1 183 ? 14.446 8.744 3.194 1.00 17.22 183 ILE A CA 1
ATOM 1342 C C . ILE A 1 183 ? 13.925 8.708 1.765 1.00 16.70 183 ILE A C 1
ATOM 1343 O O . ILE A 1 183 ? 13.887 7.665 1.113 1.00 16.90 183 ILE A O 1
ATOM 1348 N N . GLU A 1 184 ? 13.369 9.834 1.285 1.00 15.99 184 GLU A N 1
ATOM 1349 C CA . GLU A 1 184 ? 12.708 9.901 -0.007 1.00 16.80 184 GLU A CA 1
ATOM 1350 C C . GLU A 1 184 ? 13.708 10.103 -1.140 1.00 18.06 184 GLU A C 1
ATOM 1351 O O . GLU A 1 184 ? 14.245 11.206 -1.308 1.00 19.48 184 GLU A O 1
ATOM 1357 N N . CYS A 1 185 ? 13.909 9.034 -1.886 1.00 18.92 185 CYS A N 1
ATOM 1358 C CA . CYS A 1 185 ? 14.857 9.011 -2.985 1.00 17.85 185 CYS A CA 1
ATOM 1359 C C . CYS A 1 185 ? 14.219 9.236 -4.344 1.00 20.89 185 CYS A C 1
ATOM 1360 O O . CYS A 1 185 ? 13.149 8.751 -4.689 1.00 22.36 185 CYS A O 1
ATOM 1363 N N . GLY A 1 186 ? 14.932 9.990 -5.204 1.00 23.20 186 GLY A N 1
ATOM 1364 C CA . GLY A 1 186 ? 14.567 10.089 -6.622 1.00 23.04 186 GLY A CA 1
ATOM 1365 C C . GLY A 1 186 ? 15.345 8.948 -7.293 1.00 23.60 186 GLY A C 1
ATOM 1366 O O . GLY A 1 186 ? 15.803 8.022 -6.621 1.00 24.40 186 GLY A O 1
ATOM 1367 N N . PRO A 1 187 ? 15.621 9.052 -8.596 1.00 20.35 187 PRO A N 1
ATOM 1368 C CA . PRO A 1 187 ? 16.429 8.064 -9.304 1.00 21.03 187 PRO A CA 1
ATOM 1369 C C . PRO A 1 187 ? 17.839 8.020 -8.769 1.00 19.99 187 PRO A C 1
ATOM 1370 O O . PRO A 1 187 ? 18.428 9.065 -8.443 1.00 20.87 187 PRO A O 1
ATOM 1374 N N . VAL A 1 188 ? 18.402 6.836 -8.590 1.00 22.17 188 VAL A N 1
ATOM 1375 C CA . VAL A 1 188 ? 19.726 6.612 -8.047 1.00 22.38 188 VAL A CA 1
ATOM 1376 C C . VAL A 1 188 ? 20.545 5.670 -8.930 1.00 25.58 188 VAL A C 1
ATOM 1377 O O . VAL A 1 188 ? 20.057 4.588 -9.266 1.00 27.11 188 VAL A O 1
ATOM 1381 N N . HIS A 1 189 ? 21.766 6.060 -9.261 1.00 24.31 189 HIS A N 1
ATOM 1382 C CA . HIS A 1 189 ? 22.658 5.203 -10.037 1.00 29.96 189 HIS A CA 1
ATOM 1383 C C . HIS A 1 189 ? 22.903 3.919 -9.259 1.00 31.50 189 HIS A C 1
ATOM 1384 O O . HIS A 1 189 ? 23.275 3.977 -8.080 1.00 34.06 189 HIS A O 1
ATOM 1391 N N . THR A 1 190 ? 22.542 2.773 -9.824 1.00 35.28 190 THR A N 1
ATOM 1392 C CA . THR A 1 190 ? 22.666 1.501 -9.129 1.00 39.85 190 THR A CA 1
ATOM 1393 C C . THR A 1 190 ? 22.977 0.378 -10.125 1.00 43.23 190 THR A C 1
ATOM 1394 O O . THR A 1 190 ? 24.168 0.129 -10.344 1.00 44.94 190 THR A O 1
ATOM 1398 N N . GLY A 1 198 ? 8.859 -7.221 -18.430 1.00 51.18 198 GLY A N 1
ATOM 1399 C CA . GLY A 1 198 ? 9.018 -8.335 -19.358 1.00 49.10 198 GLY A CA 1
ATOM 1400 C C . GLY A 1 198 ? 9.291 -7.870 -20.783 1.00 48.12 198 GLY A C 1
ATOM 1401 O O . GLY A 1 198 ? 9.154 -6.693 -21.112 1.00 50.28 198 GLY A O 1
ATOM 1402 N N . SER A 1 199 ? 9.689 -8.812 -21.626 1.00 47.29 199 SER A N 1
ATOM 1403 C CA . SER A 1 199 ? 9.980 -8.578 -23.030 1.00 45.34 199 SER A CA 1
ATOM 1404 C C . SER A 1 199 ? 8.848 -7.818 -23.704 1.00 42.73 199 SER A C 1
ATOM 1405 O O . SER A 1 199 ? 7.683 -7.983 -23.347 1.00 42.03 199 SER A O 1
ATOM 1408 N N . PRO A 1 200 ? 9.170 -7.034 -24.727 1.00 42.12 200 PRO A N 1
ATOM 1409 C CA . PRO A 1 200 ? 8.177 -6.294 -25.492 1.00 39.30 200 PRO A CA 1
ATOM 1410 C C . PRO A 1 200 ? 7.077 -7.209 -26.008 1.00 39.02 200 PRO A C 1
ATOM 1411 O O . PRO A 1 200 ? 5.890 -6.911 -25.956 1.00 36.68 200 PRO A O 1
ATOM 1415 N N . GLU A 1 201 ? 7.462 -8.365 -26.533 1.00 40.87 201 GLU A N 1
ATOM 1416 C CA . GLU A 1 201 ? 6.582 -9.395 -27.038 1.00 41.07 201 GLU A CA 1
ATOM 1417 C C . GLU A 1 201 ? 5.589 -9.830 -25.967 1.00 40.65 201 GLU A C 1
ATOM 1418 O O . GLU A 1 201 ? 4.378 -9.803 -26.222 1.00 40.74 201 GLU A O 1
ATOM 1424 N N . GLU A 1 202 ? 6.049 -10.166 -24.755 1.00 39.43 202 GLU A N 1
ATOM 1425 C CA . GLU A 1 202 ? 5.071 -10.566 -23.739 1.00 38.65 202 GLU A CA 1
ATOM 1426 C C . GLU A 1 202 ? 4.195 -9.411 -23.290 1.00 35.39 202 GLU A C 1
ATOM 1427 O O . GLU A 1 202 ? 2.999 -9.635 -23.066 1.00 37.08 202 GLU A O 1
ATOM 1433 N N . VAL A 1 203 ? 4.724 -8.193 -23.196 1.00 32.50 203 VAL A N 1
ATOM 1434 C CA . VAL A 1 203 ? 3.894 -7.052 -22.817 1.00 30.44 203 VAL A CA 1
ATOM 1435 C C . VAL A 1 203 ? 2.852 -6.794 -23.900 1.00 27.72 203 VAL A C 1
ATOM 1436 O O . VAL A 1 203 ? 1.679 -6.557 -23.634 1.00 27.34 203 VAL A O 1
ATOM 1440 N N . LEU A 1 204 ? 3.281 -6.847 -25.172 1.00 26.72 204 LEU A N 1
ATOM 1441 C CA . LEU A 1 204 ? 2.342 -6.642 -26.270 1.00 28.68 204 LEU A CA 1
ATOM 1442 C C . LEU A 1 204 ? 1.201 -7.648 -26.265 1.00 28.53 204 LEU A C 1
ATOM 1443 O O . LEU A 1 204 ? 0.037 -7.255 -26.427 1.00 31.01 204 LEU A O 1
ATOM 1448 N N . ASP A 1 205 ? 1.456 -8.911 -25.956 1.00 29.97 205 ASP A N 1
ATOM 1449 C CA . ASP A 1 205 ? 0.407 -9.919 -25.865 1.00 34.06 205 ASP A CA 1
ATOM 1450 C C . ASP A 1 205 ? -0.592 -9.714 -24.739 1.00 33.87 205 ASP A C 1
ATOM 1451 O O . ASP A 1 205 ? -1.703 -10.262 -24.787 1.00 36.19 205 ASP A O 1
ATOM 1456 N N . ARG A 1 206 ? -0.256 -8.944 -23.699 1.00 30.98 206 ARG A N 1
ATOM 1457 C CA . ARG A 1 206 ? -1.164 -8.750 -22.580 1.00 30.07 206 ARG A CA 1
ATOM 1458 C C . ARG A 1 206 ? -1.791 -7.371 -22.490 1.00 29.31 206 ARG A C 1
ATOM 1459 O O . ARG A 1 206 ? -2.391 -7.048 -21.452 1.00 30.50 206 ARG A O 1
ATOM 1467 N N . THR A 1 207 ? -1.627 -6.513 -23.499 1.00 25.55 207 THR A N 1
ATOM 1468 C CA . THR A 1 207 ? -2.259 -5.205 -23.430 1.00 25.86 207 THR A CA 1
ATOM 1469 C C . THR A 1 207 ? -2.716 -4.761 -24.819 1.00 25.83 207 THR A C 1
ATOM 1470 O O . THR A 1 207 ? -2.510 -5.498 -25.789 1.00 31.71 207 THR A O 1
ATOM 1474 N N . ASP A 1 208 ? -3.273 -3.579 -24.922 1.00 24.81 208 ASP A N 1
ATOM 1475 C CA . ASP A 1 208 ? -3.740 -3.077 -26.220 1.00 23.65 208 ASP A CA 1
ATOM 1476 C C . ASP A 1 208 ? -2.615 -2.290 -26.871 1.00 23.98 208 ASP A C 1
ATOM 1477 O O . ASP A 1 208 ? -1.681 -1.829 -26.200 1.00 23.28 208 ASP A O 1
ATOM 1482 N N . ILE A 1 209 ? -2.675 -2.109 -28.189 1.00 24.34 209 ILE A N 1
ATOM 1483 C CA . ILE A 1 209 ? -1.618 -1.394 -28.896 1.00 23.27 209 ILE A CA 1
ATOM 1484 C C . ILE A 1 209 ? -1.375 0.032 -28.462 1.00 21.66 209 ILE A C 1
ATOM 1485 O O . ILE A 1 209 ? -0.219 0.506 -28.529 1.00 22.86 209 ILE A O 1
ATOM 1490 N N . HIS A 1 210 ? -2.388 0.779 -28.010 1.00 21.69 210 HIS A N 1
ATOM 1491 C CA . HIS A 1 210 ? -2.252 2.152 -27.578 1.00 21.56 210 HIS A CA 1
ATOM 1492 C C . HIS A 1 210 ? -1.527 2.185 -26.222 1.00 20.31 210 HIS A C 1
ATOM 1493 O O . HIS A 1 210 ? -0.589 2.968 -26.068 1.00 21.66 210 HIS A O 1
ATOM 1500 N N . THR A 1 211 ? -1.964 1.294 -25.327 1.00 21.42 211 THR A N 1
ATOM 1501 C CA . THR A 1 211 ? -1.247 1.251 -24.034 1.00 18.55 211 THR A CA 1
ATOM 1502 C C . THR A 1 211 ? 0.215 0.872 -24.255 1.00 21.42 211 THR A C 1
ATOM 1503 O O . THR A 1 211 ? 1.126 1.444 -23.638 1.00 20.18 211 THR A O 1
ATOM 1507 N N . PHE A 1 212 ? 0.457 -0.075 -25.149 1.00 20.17 212 PHE A N 1
ATOM 1508 C CA . PHE A 1 212 ? 1.817 -0.493 -25.484 1.00 20.75 212 PHE A CA 1
ATOM 1509 C C . PHE A 1 212 ? 2.648 0.673 -25.993 1.00 21.18 212 PHE A C 1
ATOM 1510 O O . PHE A 1 212 ? 3.807 0.875 -25.590 1.00 20.68 212 PHE A O 1
ATOM 1518 N N . HIS A 1 213 ? 2.112 1.476 -26.908 1.00 20.22 213 HIS A N 1
ATOM 1519 C CA . HIS A 1 213 ? 2.802 2.650 -27.423 1.00 21.11 213 HIS A CA 1
ATOM 1520 C C . HIS A 1 213 ? 3.101 3.664 -26.330 1.00 20.16 213 HIS A C 1
ATOM 1521 O O . HIS A 1 213 ? 4.187 4.237 -26.236 1.00 20.94 213 HIS A O 1
ATOM 1528 N N . ARG A 1 214 ? 2.135 3.844 -25.415 1.00 21.03 214 ARG A N 1
ATOM 1529 C CA . ARG A 1 214 ? 2.335 4.759 -24.295 1.00 20.24 214 ARG A CA 1
ATOM 1530 C C . ARG A 1 214 ? 3.421 4.222 -23.369 1.00 19.41 214 ARG A C 1
ATOM 1531 O O . ARG A 1 214 ? 4.171 5.013 -22.774 1.00 21.39 214 ARG A O 1
ATOM 1539 N N . PHE A 1 215 ? 3.523 2.905 -23.235 1.00 18.49 215 PHE A N 1
ATOM 1540 C CA . PHE A 1 215 ? 4.566 2.326 -22.378 1.00 18.80 215 PHE A CA 1
ATOM 1541 C C . PHE A 1 215 ? 5.935 2.664 -22.950 1.00 19.85 215 PHE A C 1
ATOM 1542 O O . PHE A 1 215 ? 6.872 3.066 -22.246 1.00 22.18 215 PHE A O 1
ATOM 1550 N N . TYR A 1 216 ? 6.057 2.551 -24.287 1.00 20.50 216 TYR A N 1
ATOM 1551 C CA . TYR A 1 216 ? 7.307 2.921 -24.957 1.00 22.94 216 TYR A CA 1
ATOM 1552 C C . TYR A 1 216 ? 7.645 4.368 -24.672 1.00 20.73 216 TYR A C 1
ATOM 1553 O O . TYR A 1 216 ? 8.814 4.697 -24.390 1.00 22.36 216 TYR A O 1
ATOM 1562 N N . GLN A 1 217 ? 6.671 5.274 -24.776 1.00 19.79 217 GLN A N 1
ATOM 1563 C CA . GLN A 1 217 ? 6.908 6.678 -24.514 1.00 19.23 217 GLN A CA 1
ATOM 1564 C C . GLN A 1 217 ? 7.371 6.880 -23.066 1.00 21.41 217 GLN A C 1
ATOM 1565 O O . GLN A 1 217 ? 8.290 7.654 -22.817 1.00 21.66 217 GLN A O 1
ATOM 1571 N N . TYR A 1 218 ? 6.688 6.182 -22.152 1.00 20.26 218 TYR A N 1
ATOM 1572 C CA . TYR A 1 218 ? 7.084 6.279 -20.734 1.00 20.12 218 TYR A CA 1
ATOM 1573 C C . TYR A 1 218 ? 8.539 5.862 -20.553 1.00 20.01 218 TYR A C 1
ATOM 1574 O O . TYR A 1 218 ? 9.338 6.555 -19.910 1.00 20.48 218 TYR A O 1
ATOM 1583 N N . LEU A 1 219 ? 8.914 4.710 -21.081 1.00 20.77 219 LEU A N 1
ATOM 1584 C CA . LEU A 1 219 ? 10.267 4.181 -20.989 1.00 18.69 219 LEU A CA 1
ATOM 1585 C C . LEU A 1 219 ? 11.283 5.151 -21.576 1.00 21.72 219 LEU A C 1
ATOM 1586 O O . LEU A 1 219 ? 12.323 5.407 -20.958 1.00 22.48 219 LEU A O 1
ATOM 1591 N N . ALA A 1 220 ? 10.976 5.730 -22.740 1.00 21.72 220 ALA A N 1
ATOM 1592 C CA . ALA A 1 220 ? 11.939 6.692 -23.320 1.00 21.72 220 ALA A CA 1
ATOM 1593 C C . ALA A 1 220 ? 12.139 7.913 -22.451 1.00 23.69 220 ALA A C 1
ATOM 1594 O O . ALA A 1 220 ? 13.263 8.395 -22.262 1.00 25.12 220 ALA A O 1
ATOM 1596 N N . HIS A 1 221 ? 11.062 8.442 -21.873 1.00 23.51 221 HIS A N 1
ATOM 1597 C CA . HIS A 1 221 ? 11.083 9.577 -20.980 1.00 23.36 221 HIS A CA 1
ATOM 1598 C C . HIS A 1 221 ? 11.849 9.233 -19.707 1.00 21.41 221 HIS A C 1
ATOM 1599 O O . HIS A 1 221 ? 12.665 10.013 -19.217 1.00 22.99 221 HIS A O 1
ATOM 1606 N N . SER A 1 222 ? 11.534 8.080 -19.125 1.00 21.16 222 SER A N 1
ATOM 1607 C CA . SER A 1 222 ? 12.197 7.633 -17.897 1.00 21.31 222 SER A CA 1
ATOM 1608 C C . SER A 1 222 ? 13.703 7.516 -18.065 1.00 23.96 222 SER A C 1
ATOM 1609 O O . SER A 1 222 ? 14.493 7.872 -17.187 1.00 23.64 222 SER A O 1
ATOM 1612 N N . LYS A 1 223 ? 14.131 6.929 -19.194 1.00 24.60 223 LYS A N 1
ATOM 1613 C CA . LYS A 1 223 ? 15.559 6.804 -19.471 1.00 24.06 223 LYS A CA 1
ATOM 1614 C C . LYS A 1 223 ? 16.193 8.178 -19.587 1.00 25.28 223 LYS A C 1
ATOM 1615 O O . LYS A 1 223 ? 17.317 8.313 -19.081 1.00 26.97 223 LYS A O 1
ATOM 1621 N N . GLN A 1 224 ? 15.516 9.155 -20.192 1.00 24.17 224 GLN A N 1
ATOM 1622 C CA . GLN A 1 224 ? 16.121 10.478 -20.298 1.00 26.82 224 GLN A CA 1
ATOM 1623 C C . GLN A 1 224 ? 16.269 11.143 -18.940 1.00 27.49 224 GLN A C 1
ATOM 1624 O O . GLN A 1 224 ? 17.313 11.714 -18.599 1.00 27.83 224 GLN A O 1
ATOM 1630 N N . VAL A 1 225 ? 15.220 11.022 -18.112 1.00 23.75 225 VAL A N 1
ATOM 1631 C CA . VAL A 1 225 ? 15.314 11.626 -16.774 1.00 23.91 225 VAL A CA 1
ATOM 1632 C C . VAL A 1 225 ? 16.380 10.938 -15.945 1.00 23.08 225 VAL A C 1
ATOM 1633 O O . VAL A 1 225 ? 17.103 11.598 -15.187 1.00 24.75 225 VAL A O 1
ATOM 1637 N N . PHE A 1 226 ? 16.484 9.621 -15.994 1.00 21.70 226 PHE A N 1
ATOM 1638 C CA . PHE A 1 226 ? 17.477 8.864 -15.250 1.00 21.42 226 PHE A CA 1
ATOM 1639 C C . PHE A 1 226 ? 18.872 9.325 -15.659 1.00 25.15 226 PHE A C 1
ATOM 1640 O O . PHE A 1 226 ? 19.746 9.565 -14.824 1.00 27.54 226 PHE A O 1
ATOM 1648 N N . ARG A 1 227 ? 19.066 9.484 -16.966 1.00 25.29 227 ARG A N 1
ATOM 1649 C CA . ARG A 1 227 ? 20.347 9.935 -17.504 1.00 28.80 227 ARG A CA 1
ATOM 1650 C C . ARG A 1 227 ? 20.723 11.321 -17.016 1.00 29.85 227 ARG A C 1
ATOM 1651 O O . ARG A 1 227 ? 21.895 11.594 -16.721 1.00 33.48 227 ARG A O 1
ATOM 1659 N N . GLU A 1 228 ? 19.756 12.212 -16.920 1.00 30.47 228 GLU A N 1
ATOM 1660 C CA . GLU A 1 228 ? 19.967 13.575 -16.491 1.00 31.85 228 GLU A CA 1
ATOM 1661 C C . GLU A 1 228 ? 20.031 13.774 -14.989 1.00 31.05 228 GLU A C 1
ATOM 1662 O O . GLU A 1 228 ? 20.792 14.630 -14.525 1.00 34.33 228 GLU A O 1
ATOM 1668 N N . ALA A 1 229 ? 19.180 13.059 -14.254 1.00 28.29 229 ALA A N 1
ATOM 1669 C CA . ALA A 1 229 ? 19.004 13.314 -12.840 1.00 25.37 229 ALA A CA 1
ATOM 1670 C C . ALA A 1 229 ? 19.373 12.223 -11.859 1.00 20.92 229 ALA A C 1
ATOM 1671 O O . ALA A 1 229 ? 19.294 12.502 -10.658 1.00 24.50 229 ALA A O 1
ATOM 1673 N N . ALA A 1 230 ? 19.786 11.029 -12.282 1.00 20.78 230 ALA A N 1
ATOM 1674 C CA . ALA A 1 230 ? 20.097 10.035 -11.242 1.00 19.50 230 ALA A CA 1
ATOM 1675 C C . ALA A 1 230 ? 21.226 10.511 -10.340 1.00 20.32 230 ALA A C 1
ATOM 1676 O O . ALA A 1 230 ? 22.279 10.979 -10.806 1.00 22.97 230 ALA A O 1
ATOM 1678 N N . GLN A 1 231 ? 21.082 10.322 -9.027 1.00 19.12 231 GLN A N 1
ATOM 1679 C CA . GLN A 1 231 ? 22.102 10.698 -8.064 1.00 20.03 231 GLN A CA 1
ATOM 1680 C C . GLN A 1 231 ? 23.095 9.566 -7.785 1.00 20.59 231 GLN A C 1
ATOM 1681 O O . GLN A 1 231 ? 22.705 8.410 -7.920 1.00 23.20 231 GLN A O 1
ATOM 1687 N N . ASN A 1 232 ? 24.325 9.879 -7.388 1.00 20.90 232 ASN A N 1
ATOM 1688 C CA . ASN A 1 232 ? 25.300 8.863 -7.002 1.00 25.08 232 ASN A CA 1
ATOM 1689 C C . ASN A 1 232 ? 24.809 8.213 -5.720 1.00 21.85 232 ASN A C 1
ATOM 1690 O O . ASN A 1 232 ? 24.287 8.918 -4.837 1.00 21.74 232 ASN A O 1
ATOM 1695 N N . PRO A 1 233 ? 24.995 6.911 -5.529 1.00 23.34 233 PRO A N 1
ATOM 1696 C CA . PRO A 1 233 ? 24.567 6.232 -4.325 1.00 23.79 233 PRO A CA 1
ATOM 1697 C C . PRO A 1 233 ? 25.287 6.742 -3.089 1.00 20.53 233 PRO A C 1
ATOM 1698 O O . PRO A 1 233 ? 24.733 6.674 -1.978 1.00 20.06 233 PRO A O 1
ATOM 1702 N N . GLU A 1 234 ? 26.498 7.290 -3.247 1.00 21.85 234 GLU A N 1
ATOM 1703 C CA . GLU A 1 234 ? 27.239 7.850 -2.126 1.00 20.81 234 GLU A CA 1
ATOM 1704 C C . GLU A 1 234 ? 26.507 9.064 -1.569 1.00 19.49 234 GLU A C 1
ATOM 1705 O O . GLU A 1 234 ? 26.483 9.274 -0.354 1.00 21.32 234 GLU A O 1
ATOM 1711 N N . GLU A 1 235 ? 25.945 9.896 -2.458 1.00 18.92 235 GLU A N 1
ATOM 1712 C CA . GLU A 1 235 ? 25.238 11.092 -2.038 1.00 18.92 235 GLU A CA 1
ATOM 1713 C C . GLU A 1 235 ? 23.934 10.688 -1.332 1.00 17.58 235 GLU A C 1
ATOM 1714 O O . GLU A 1 235 ? 23.606 11.234 -0.279 1.00 19.40 235 GLU A O 1
ATOM 1720 N N . VAL A 1 236 ? 23.257 9.676 -1.865 1.00 17.45 236 VAL A N 1
ATOM 1721 C CA . VAL A 1 236 ? 22.023 9.180 -1.260 1.00 16.41 236 VAL A CA 1
ATOM 1722 C C . VAL A 1 236 ? 22.292 8.532 0.084 1.00 17.61 236 VAL A C 1
ATOM 1723 O O . VAL A 1 236 ? 21.602 8.827 1.071 1.00 17.26 236 VAL A O 1
ATOM 1727 N N . ALA A 1 237 ? 23.333 7.683 0.153 1.00 18.21 237 ALA A N 1
ATOM 1728 C CA . ALA A 1 237 ? 23.666 7.070 1.445 1.00 18.36 237 ALA A CA 1
ATOM 1729 C C . ALA A 1 237 ? 23.949 8.090 2.521 1.00 15.38 237 ALA A C 1
ATOM 1730 O O . ALA A 1 237 ? 23.572 7.950 3.687 1.00 20.92 237 ALA A O 1
ATOM 1732 N N . GLU A 1 238 ? 24.567 9.234 2.206 1.00 16.17 238 GLU A N 1
ATOM 1733 C CA . GLU A 1 238 ? 24.896 10.275 3.154 1.00 19.07 238 GLU A CA 1
ATOM 1734 C C . GLU A 1 238 ? 23.646 10.925 3.729 1.00 19.01 238 GLU A C 1
ATOM 1735 O O . GLU A 1 238 ? 23.675 11.355 4.876 1.00 19.96 238 GLU A O 1
ATOM 1741 N N . VAL A 1 239 ? 22.507 10.928 3.017 1.00 17.78 239 VAL A N 1
ATOM 1742 C CA . VAL A 1 239 ? 21.253 11.427 3.579 1.00 17.54 239 VAL A CA 1
ATOM 1743 C C . VAL A 1 239 ? 20.791 10.512 4.717 1.00 17.50 239 VAL A C 1
ATOM 1744 O O . VAL A 1 239 ? 20.281 11.007 5.731 1.00 18.70 239 VAL A O 1
ATOM 1748 N N . PHE A 1 240 ? 20.986 9.202 4.592 1.00 17.00 240 PHE A N 1
ATOM 1749 C CA . PHE A 1 240 ? 20.664 8.302 5.693 1.00 15.76 240 PHE A CA 1
ATOM 1750 C C . PHE A 1 240 ? 21.504 8.645 6.928 1.00 15.53 240 PHE A C 1
ATOM 1751 O O . PHE A 1 240 ? 21.055 8.690 8.066 1.00 17.57 240 PHE A O 1
ATOM 1759 N N . LEU A 1 241 ? 22.821 8.880 6.724 1.00 17.44 241 LEU A N 1
ATOM 1760 C CA . LEU A 1 241 ? 23.699 9.250 7.836 1.00 19.09 241 LEU A CA 1
ATOM 1761 C C . LEU A 1 241 ? 23.266 10.553 8.488 1.00 18.33 241 LEU A C 1
ATOM 1762 O O . LEU A 1 241 ? 23.308 10.729 9.712 1.00 20.24 241 LEU A O 1
ATOM 1767 N N . THR A 1 242 ? 22.852 11.528 7.677 1.00 19.35 242 THR A N 1
ATOM 1768 C CA . THR A 1 242 ? 22.369 12.799 8.206 1.00 21.42 242 THR A CA 1
ATOM 1769 C C . THR A 1 242 ? 21.158 12.597 9.091 1.00 20.10 242 THR A C 1
ATOM 1770 O O . THR A 1 242 ? 21.089 13.123 10.209 1.00 21.96 242 THR A O 1
ATOM 1774 N N . ALA A 1 243 ? 20.204 11.760 8.648 1.00 20.70 243 ALA A N 1
ATOM 1775 C CA . ALA A 1 243 ? 19.039 11.462 9.479 1.00 19.12 243 ALA A CA 1
ATOM 1776 C C . ALA A 1 243 ? 19.437 10.740 10.767 1.00 20.29 243 ALA A C 1
ATOM 1777 O O . ALA A 1 243 ? 18.870 10.973 11.840 1.00 21.88 243 ALA A O 1
ATOM 1779 N N . LEU A 1 244 ? 20.431 9.850 10.704 1.00 21.57 244 LEU A N 1
ATOM 1780 C CA . LEU A 1 244 ? 20.898 9.136 11.879 1.00 26.60 244 LEU A CA 1
ATOM 1781 C C . LEU A 1 244 ? 21.526 10.013 12.944 1.00 30.10 244 LEU A C 1
ATOM 1782 O O . LEU A 1 244 ? 21.443 9.712 14.140 1.00 32.79 244 LEU A O 1
ATOM 1787 N N . ARG A 1 245 ? 22.238 11.041 12.506 1.00 27.33 245 ARG A N 1
ATOM 1788 C CA . ARG A 1 245 ? 22.926 11.920 13.450 1.00 32.50 245 ARG A CA 1
ATOM 1789 C C . ARG A 1 245 ? 22.037 13.010 13.999 1.00 31.21 245 ARG A C 1
ATOM 1790 O O . ARG A 1 245 ? 22.384 13.620 15.017 1.00 34.85 245 ARG A O 1
ATOM 1798 N N . ALA A 1 246 ? 20.882 13.264 13.383 1.00 29.57 246 ALA A N 1
ATOM 1799 C CA . ALA A 1 246 ? 19.999 14.313 13.894 1.00 28.13 246 ALA A CA 1
ATOM 1800 C C . ALA A 1 246 ? 19.470 13.948 15.271 1.00 28.10 246 ALA A C 1
ATOM 1801 O O . ALA A 1 246 ? 19.008 12.832 15.516 1.00 26.96 246 ALA A O 1
ATOM 1803 N N . PRO A 1 247 ? 19.509 14.885 16.221 1.00 30.82 247 PRO A N 1
ATOM 1804 C CA . PRO A 1 247 ? 19.013 14.678 17.559 1.00 31.89 247 PRO A CA 1
ATOM 1805 C C . PRO A 1 247 ? 17.509 14.466 17.604 1.00 30.98 247 PRO A C 1
ATOM 1806 O O . PRO A 1 247 ? 16.986 13.654 18.371 1.00 33.19 247 PRO A O 1
ATOM 1810 N N . LYS A 1 248 ? 16.788 15.177 16.743 1.00 31.28 248 LYS A N 1
ATOM 1811 C CA . LYS A 1 248 ? 15.331 15.093 16.626 1.00 31.13 248 LYS A CA 1
ATOM 1812 C C . LYS A 1 248 ? 14.971 14.969 15.142 1.00 26.53 248 LYS A C 1
ATOM 1813 O O . LYS A 1 248 ? 14.621 15.922 14.430 1.00 28.78 248 LYS A O 1
ATOM 1819 N N . PRO A 1 249 ? 15.155 13.763 14.607 1.00 27.63 249 PRO A N 1
ATOM 1820 C CA . PRO A 1 249 ? 14.914 13.524 13.193 1.00 24.78 249 PRO A CA 1
ATOM 1821 C C . PRO A 1 249 ? 13.456 13.704 12.794 1.00 24.07 249 PRO A C 1
ATOM 1822 O O . PRO A 1 249 ? 12.535 13.358 13.539 1.00 28.62 249 PRO A O 1
ATOM 1826 N N . THR A 1 250 ? 13.271 14.246 11.604 1.00 22.18 250 THR A N 1
ATOM 1827 C CA . THR A 1 250 ? 11.929 14.479 11.076 1.00 22.24 250 THR A CA 1
ATOM 1828 C C . THR A 1 250 ? 11.425 13.178 10.462 1.00 21.99 250 THR A C 1
ATOM 1829 O O . THR A 1 250 ? 12.172 12.217 10.233 1.00 23.67 250 THR A O 1
ATOM 1833 N N . LEU A 1 251 ? 10.119 13.159 10.188 1.00 21.57 251 LEU A N 1
ATOM 1834 C CA . LEU A 1 251 ? 9.545 11.961 9.565 1.00 19.18 251 LEU A CA 1
ATOM 1835 C C . LEU A 1 251 ? 10.104 11.733 8.170 1.00 18.39 251 LEU A C 1
ATOM 1836 O O . LEU A 1 251 ? 10.220 10.566 7.761 1.00 20.44 251 LEU A O 1
ATOM 1841 N N . ARG A 1 252 ? 10.380 12.793 7.411 1.00 18.58 252 ARG A N 1
ATOM 1842 C CA . ARG A 1 252 ? 10.865 12.620 6.054 1.00 16.99 252 ARG A CA 1
ATOM 1843 C C . ARG A 1 252 ? 12.095 13.440 5.738 1.00 19.02 252 ARG A C 1
ATOM 1844 O O . ARG A 1 252 ? 12.169 14.610 6.139 1.00 24.13 252 ARG A O 1
ATOM 1852 N N . TYR A 1 253 ? 13.006 12.854 4.997 1.00 17.36 253 TYR A N 1
ATOM 1853 C CA . TYR A 1 253 ? 14.195 13.471 4.455 1.00 18.62 253 TYR A CA 1
ATOM 1854 C C . TYR A 1 253 ? 14.092 13.270 2.937 1.00 19.91 253 TYR A C 1
ATOM 1855 O O . TYR A 1 253 ? 13.469 12.291 2.498 1.00 22.47 253 TYR A O 1
ATOM 1864 N N . PHE A 1 254 ? 14.520 14.266 2.175 1.00 18.86 254 PHE A N 1
ATOM 1865 C CA . PHE A 1 254 ? 14.490 14.217 0.728 1.00 18.36 254 PHE A CA 1
ATOM 1866 C C . PHE A 1 254 ? 15.935 14.208 0.217 1.00 19.03 254 PHE A C 1
ATOM 1867 O O . PHE A 1 254 ? 16.752 15.016 0.668 1.00 21.64 254 PHE A O 1
ATOM 1875 N N . THR A 1 255 ? 16.222 13.290 -0.712 1.00 18.80 255 THR A N 1
ATOM 1876 C CA . THR A 1 255 ? 17.588 13.225 -1.242 1.00 19.42 255 THR A CA 1
ATOM 1877 C C . THR A 1 255 ? 17.816 14.315 -2.271 1.00 20.98 255 THR A C 1
ATOM 1878 O O . THR A 1 255 ? 18.956 14.621 -2.645 1.00 21.35 255 THR A O 1
ATOM 1882 N N . THR A 1 256 ? 16.735 14.861 -2.810 1.00 19.80 256 THR A N 1
ATOM 1883 C CA . THR A 1 256 ? 16.783 15.900 -3.822 1.00 19.32 256 THR A CA 1
ATOM 1884 C C . THR A 1 256 ? 15.513 16.758 -3.732 1.00 24.16 256 THR A C 1
ATOM 1885 O O . THR A 1 256 ? 14.484 16.258 -3.253 1.00 22.95 256 THR A O 1
ATOM 1889 N N . GLU A 1 257 ? 15.650 17.995 -4.217 1.00 24.96 257 GLU A N 1
ATOM 1890 C CA . GLU A 1 257 ? 14.483 18.893 -4.227 1.00 27.85 257 GLU A CA 1
ATOM 1891 C C . GLU A 1 257 ? 13.884 18.957 -5.620 1.00 24.74 257 GLU A C 1
ATOM 1892 O O . GLU A 1 257 ? 12.887 19.664 -5.882 1.00 26.62 257 GLU A O 1
ATOM 1898 N N . ARG A 1 258 ? 14.385 18.184 -6.563 1.00 25.19 258 ARG A N 1
ATOM 1899 C CA . ARG A 1 258 ? 13.971 18.202 -7.951 1.00 26.47 258 ARG A CA 1
ATOM 1900 C C . ARG A 1 258 ? 12.482 17.984 -8.209 1.00 29.06 258 ARG A C 1
ATOM 1901 O O . ARG A 1 258 ? 11.954 18.534 -9.180 1.00 30.35 258 ARG A O 1
ATOM 1909 N N . PHE A 1 259 ? 11.853 17.131 -7.411 1.00 30.21 259 PHE A N 1
ATOM 1910 C CA . PHE A 1 259 ? 10.442 16.798 -7.600 1.00 32.93 259 PHE A CA 1
ATOM 1911 C C . PHE A 1 259 ? 9.525 17.515 -6.630 1.00 36.69 259 PHE A C 1
ATOM 1912 O O . PHE A 1 259 ? 8.289 17.412 -6.741 1.00 38.72 259 PHE A O 1
ATOM 1920 N N . LEU A 1 260 ? 10.048 18.389 -5.773 1.00 37.33 260 LEU A N 1
ATOM 1921 C CA . LEU A 1 260 ? 9.223 19.134 -4.822 1.00 39.91 260 LEU A CA 1
ATOM 1922 C C . LEU A 1 260 ? 8.138 19.951 -5.502 1.00 41.37 260 LEU A C 1
ATOM 1923 O O . LEU A 1 260 ? 6.963 19.870 -5.119 1.00 42.40 260 LEU A O 1
ATOM 1928 N N . PRO A 1 261 ? 8.440 20.676 -6.571 1.00 42.16 261 PRO A N 1
ATOM 1929 C CA . PRO A 1 261 ? 7.441 21.425 -7.316 1.00 42.52 261 PRO A CA 1
ATOM 1930 C C . PRO A 1 261 ? 6.271 20.560 -7.753 1.00 42.27 261 PRO A C 1
ATOM 1931 O O . PRO A 1 261 ? 5.117 20.976 -7.567 1.00 43.59 261 PRO A O 1
ATOM 1935 N N . LEU A 1 262 ? 6.509 19.381 -8.339 1.00 40.32 262 LEU A N 1
ATOM 1936 C CA . LEU A 1 262 ? 5.424 18.483 -8.741 1.00 37.70 262 LEU A CA 1
ATOM 1937 C C . LEU A 1 262 ? 4.628 18.069 -7.501 1.00 37.88 262 LEU A C 1
ATOM 1938 O O . LEU A 1 262 ? 3.389 18.052 -7.509 1.00 37.41 262 LEU A O 1
ATOM 1943 N N . LEU A 1 263 ? 5.335 17.768 -6.419 1.00 35.51 263 LEU A N 1
ATOM 1944 C CA . LEU A 1 263 ? 4.726 17.393 -5.156 1.00 34.83 263 LEU A CA 1
ATOM 1945 C C . LEU A 1 263 ? 3.825 18.497 -4.609 1.00 37.01 263 LEU A C 1
ATOM 1946 O O . LEU A 1 263 ? 2.706 18.204 -4.192 1.00 35.77 263 LEU A O 1
ATOM 1951 N N . ARG A 1 264 ? 4.301 19.742 -4.596 1.00 37.98 264 ARG A N 1
ATOM 1952 C CA . ARG A 1 264 ? 3.509 20.866 -4.101 1.00 37.23 264 ARG A CA 1
ATOM 1953 C C . ARG A 1 264 ? 2.255 21.088 -4.934 1.00 37.74 264 ARG A C 1
ATOM 1954 O O . ARG A 1 264 ? 1.164 21.321 -4.410 1.00 37.25 264 ARG A O 1
ATOM 1962 N N . MET A 1 265 ? 2.353 20.944 -6.252 1.00 38.27 265 MET A N 1
ATOM 1963 C CA . MET A 1 265 ? 1.213 21.077 -7.146 1.00 38.53 265 MET A CA 1
ATOM 1964 C C . MET A 1 265 ? 0.191 19.984 -6.833 1.00 37.65 265 MET A C 1
ATOM 1965 O O . MET A 1 265 ? -1.026 20.142 -6.868 1.00 37.53 265 MET A O 1
ATOM 1970 N N . ARG A 1 266 ? 0.757 18.797 -6.573 1.00 35.38 266 ARG A N 1
ATOM 1971 C CA . ARG A 1 266 ? -0.071 17.656 -6.221 1.00 33.09 266 ARG A CA 1
ATOM 1972 C C . ARG A 1 266 ? -0.842 17.985 -4.953 1.00 33.82 266 ARG A C 1
ATOM 1973 O O . ARG A 1 266 ? -2.063 17.973 -4.899 1.00 33.76 266 ARG A O 1
ATOM 1981 N N . LEU A 1 267 ? -0.103 18.337 -3.900 1.00 36.27 267 LEU A N 1
ATOM 1982 C CA . LEU A 1 267 ? -0.690 18.616 -2.598 1.00 38.26 267 LEU A CA 1
ATOM 1983 C C . LEU A 1 267 ? -1.611 19.822 -2.547 1.00 38.25 267 LEU A C 1
ATOM 1984 O O . LEU A 1 267 ? -2.554 19.823 -1.738 1.00 40.79 267 LEU A O 1
ATOM 1989 N N . ASP A 1 268 ? -1.431 20.802 -3.405 1.00 39.47 268 ASP A N 1
ATOM 1990 C CA . ASP A 1 268 ? -2.246 21.998 -3.483 1.00 38.21 268 ASP A CA 1
ATOM 1991 C C . ASP A 1 268 ? -3.608 21.850 -4.145 1.00 38.94 268 ASP A C 1
ATOM 1992 O O . ASP A 1 268 ? -4.460 22.739 -3.969 1.00 39.90 268 ASP A O 1
ATOM 1997 N N . ASP A 1 269 ? -3.813 20.880 -5.022 1.00 35.77 269 ASP A N 1
ATOM 1998 C CA . ASP A 1 269 ? -5.110 20.662 -5.666 1.00 29.20 269 ASP A CA 1
ATOM 1999 C C . ASP A 1 269 ? -5.516 19.242 -5.254 1.00 28.69 269 ASP A C 1
ATOM 2000 O O . ASP A 1 269 ? -5.187 18.247 -5.915 1.00 27.68 269 ASP A O 1
ATOM 2005 N N . PRO A 1 270 ? -6.241 19.154 -4.160 1.00 27.58 270 PRO A N 1
ATOM 2006 C CA . PRO A 1 270 ? -6.711 17.889 -3.620 1.00 29.19 270 PRO A CA 1
ATOM 2007 C C . PRO A 1 270 ? -7.611 17.121 -4.556 1.00 27.12 270 PRO A C 1
ATOM 2008 O O . PRO A 1 270 ? -7.583 15.866 -4.515 1.00 25.10 270 PRO A O 1
ATOM 2012 N N . SER A 1 271 ? -8.286 17.722 -5.527 1.00 23.89 271 SER A N 1
ATOM 2013 C CA . SER A 1 271 ? -9.095 16.976 -6.488 1.00 22.91 271 SER A CA 1
ATOM 2014 C C . SER A 1 271 ? -8.224 16.085 -7.362 1.00 21.54 271 SER A C 1
ATOM 2015 O O . SER A 1 271 ? -8.707 15.154 -8.016 1.00 21.90 271 SER A O 1
ATOM 2018 N N . GLY A 1 272 ? -6.922 16.407 -7.467 1.00 21.08 272 GLY A N 1
ATOM 2019 C CA . GLY A 1 272 ? -5.966 15.646 -8.233 1.00 23.34 272 GLY A CA 1
ATOM 2020 C C . GLY A 1 272 ? -5.853 16.035 -9.693 1.00 26.30 272 GLY A C 1
ATOM 2021 O O . GLY A 1 272 ? -4.915 15.636 -10.386 1.00 27.28 272 GLY A O 1
ATOM 2022 N N . SER A 1 273 ? -6.767 16.852 -10.192 1.00 26.77 273 SER A N 1
ATOM 2023 C CA . SER A 1 273 ? -6.809 17.302 -11.566 1.00 26.94 273 SER A CA 1
ATOM 2024 C C . SER A 1 273 ? -5.539 17.952 -12.076 1.00 27.23 273 SER A C 1
ATOM 2025 O O . SER A 1 273 ? -5.090 17.599 -13.176 1.00 26.40 273 SER A O 1
ATOM 2028 N N . ASN A 1 274 ? -4.990 18.891 -11.304 1.00 25.21 274 ASN A N 1
ATOM 2029 C CA . ASN A 1 274 ? -3.777 19.560 -11.775 1.00 26.94 274 ASN A CA 1
ATOM 2030 C C . ASN A 1 274 ? -2.613 18.573 -11.914 1.00 24.73 274 ASN A C 1
ATOM 2031 O O . ASN A 1 274 ? -1.938 18.604 -12.937 1.00 27.21 274 ASN A O 1
ATOM 2036 N N . TYR A 1 275 ? -2.440 17.726 -10.904 1.00 23.74 275 TYR A N 1
ATOM 2037 C CA . TYR A 1 275 ? -1.382 16.728 -10.954 1.00 22.55 275 TYR A CA 1
ATOM 2038 C C . TYR A 1 275 ? -1.564 15.773 -12.117 1.00 23.15 275 TYR A C 1
ATOM 2039 O O . TYR A 1 275 ? -0.592 15.539 -12.852 1.00 23.64 275 TYR A O 1
ATOM 2048 N N . VAL A 1 276 ? -2.743 15.185 -12.311 1.00 22.14 276 VAL A N 1
ATOM 2049 C CA . VAL A 1 276 ? -2.914 14.241 -13.416 1.00 23.11 276 VAL A CA 1
ATOM 2050 C C . VAL A 1 276 ? -2.562 14.870 -14.756 1.00 24.17 276 VAL A C 1
ATOM 2051 O O . VAL A 1 276 ? -1.812 14.281 -15.543 1.00 25.87 276 VAL A O 1
ATOM 2055 N N . THR A 1 277 ? -3.080 16.065 -15.033 1.00 25.04 277 THR A N 1
ATOM 2056 C CA . THR A 1 277 ? -2.768 16.768 -16.268 1.00 24.27 277 THR A CA 1
ATOM 2057 C C . THR A 1 277 ? -1.277 17.065 -16.390 1.00 25.01 277 THR A C 1
ATOM 2058 O O . THR A 1 277 ? -0.687 16.785 -17.443 1.00 25.53 277 THR A O 1
ATOM 2062 N N . ALA A 1 278 ? -0.668 17.614 -15.337 1.00 24.68 278 ALA A N 1
ATOM 2063 C CA . ALA A 1 278 ? 0.749 17.959 -15.368 1.00 24.66 278 ALA A CA 1
ATOM 2064 C C . ALA A 1 278 ? 1.634 16.739 -15.576 1.00 25.45 278 ALA A C 1
ATOM 2065 O O . ALA A 1 278 ? 2.586 16.782 -16.354 1.00 25.30 278 ALA A O 1
ATOM 2067 N N . MET A 1 279 ? 1.347 15.642 -14.865 1.00 24.29 279 MET A N 1
ATOM 2068 C CA . MET A 1 279 ? 2.191 14.447 -15.033 1.00 22.59 279 MET A CA 1
ATOM 2069 C C . MET A 1 279 ? 1.944 13.791 -16.380 1.00 21.64 279 MET A C 1
ATOM 2070 O O . MET A 1 279 ? 2.898 13.282 -16.978 1.00 23.46 279 MET A O 1
ATOM 2075 N N . HIS A 1 280 ? 0.732 13.837 -16.943 1.00 22.64 280 HIS A N 1
ATOM 2076 C CA . HIS A 1 280 ? 0.514 13.238 -18.266 1.00 22.38 280 HIS A CA 1
ATOM 2077 C C . HIS A 1 280 ? 1.362 14.019 -19.279 1.00 24.21 280 HIS A C 1
ATOM 2078 O O . HIS A 1 280 ? 2.051 13.425 -20.110 1.00 26.09 280 HIS A O 1
AT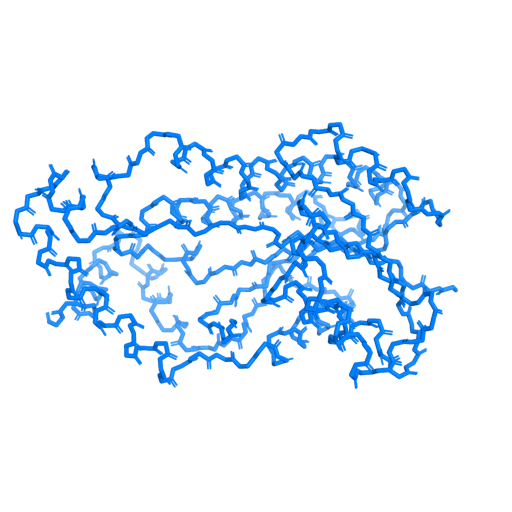OM 2085 N N . ARG A 1 281 ? 1.341 15.347 -19.136 1.00 24.83 281 ARG A N 1
ATOM 2086 C CA . ARG A 1 281 ? 2.146 16.189 -20.045 1.00 26.65 281 ARG A CA 1
ATOM 2087 C C . ARG A 1 281 ? 3.635 15.967 -19.848 1.00 28.29 281 ARG A C 1
ATOM 2088 O O . ARG A 1 281 ? 4.407 15.881 -20.811 1.00 27.23 281 ARG A O 1
ATOM 2096 N N . GLU A 1 282 ? 4.077 15.885 -18.595 1.00 24.69 282 GLU A N 1
ATOM 2097 C CA . GLU A 1 282 ? 5.487 15.659 -18.281 1.00 27.06 282 GLU A CA 1
ATOM 2098 C C . GLU A 1 282 ? 6.023 14.360 -18.857 1.00 26.45 282 GLU A C 1
ATOM 2099 O O . GLU A 1 282 ? 7.140 14.306 -19.375 1.00 28.72 282 GLU A O 1
ATOM 2105 N N . VAL A 1 283 ? 5.254 13.274 -18.800 1.00 23.32 283 VAL A N 1
ATOM 2106 C CA . VAL A 1 283 ? 5.733 11.990 -19.289 1.00 25.33 283 VAL A CA 1
ATOM 2107 C C . VAL A 1 283 ? 5.549 11.807 -20.784 1.00 28.46 283 VAL A C 1
ATOM 2108 O O . VAL A 1 283 ? 6.436 11.292 -21.491 1.00 31.14 283 VAL A O 1
ATOM 2112 N N . PHE A 1 284 ? 4.388 12.184 -21.276 1.00 29.06 284 PHE A N 1
ATOM 2113 C CA . PHE A 1 284 ? 3.984 11.938 -22.647 1.00 31.40 284 PHE A CA 1
ATOM 2114 C C . PHE A 1 284 ? 4.141 13.100 -23.606 1.00 35.85 284 PHE A C 1
ATOM 2115 O O . PHE A 1 284 ? 4.104 12.854 -24.826 1.00 37.25 284 PHE A O 1
ATOM 2123 N N . GLY A 1 285 ? 4.357 14.318 -23.134 1.00 36.38 285 GLY A N 1
ATOM 2124 C CA . GLY A 1 285 ? 4.481 15.452 -24.055 1.00 39.76 285 GLY A CA 1
ATOM 2125 C C . GLY A 1 285 ? 3.129 16.062 -24.398 1.00 40.17 285 GLY A C 1
ATOM 2126 O O . GLY A 1 285 ? 2.074 15.428 -24.191 1.00 44.64 285 GLY A O 1
#

B-factor: mean 26.44, std 9.73, range [12.4, 70.45]

GO terms:
  GO:0042803 protein homodimerization activity (F, IDA)
  GO:0004303 estradiol 17-beta-dehydrogenase [NAD(P)+] activity (F, IDA)
  GO:0006703 estrogen biosynthetic process (P, IDA)
  GO:0005829 cytosol (C, TAS)
  GO:0005515 protein binding (F, IPI)
  GO:0005829 cytosol (C, IDA)
  GO:0036094 small molecule binding (F, EXP)
  GO:0005496 steroid binding (F, IDA)
  GO:1903924 estradiol binding (F, IDA)
  GO:0070401 NADP+ binding (F, IMP)
  GO:0050661 NADP binding (F, IDA)

Sequence (278 aa):
ARTVVLITGCSSGIGLHLAVRLASDPSQSFKVYATLRDLKTQGRLWEAARALACPPGSLETLQLDVRDSKSVAAARERVTEGRVDVLVCNAGLGLLGPLEALGEDAVASVLDVNVVGTVRMLQAFLPDMKRRGSGRVLVTGSVGGLMGLPFNDVYCASKFALEGLCESLAVLLLPFGVHLSLIECGPVHTGSPEEVLDRTDIHTFHRFYQYLAHSKQVFREAAQNPEEVAEVFLTALRAPKPTLRYFTTERFLPLLRMRLDDPSGSNYVTAMHREVFG

InterPro domains:
  IPR002347 Short-chain dehydrogenase/reductase SDR [PF00106] (5-196)
  IPR002347 Short-chain dehydrogenase/reductase SDR [PR00080] (83-94)
  IPR002347 Short-chain dehydrogenase/reductase SDR [PR00080] (136-144)
  IPR002347 Short-chain dehydrogenase/reductase SDR [PR00080] (156-175)
  IPR002347 Short-chain dehydrogenase/reductase SDR [PR00081] (5-22)
  IPR002347 Short-chain dehydrogenase/reductase SDR [PR00081] (83-94)
  IPR002347 Short-chain dehydrogenase/reductase SDR [PR00081] (130-146)
  IPR002347 Short-chain dehydrogenase/reductase SDR [PR00081] (156-175)
  IPR011348 17beta-dehydrogenase [PIRSF000095] (1-298)
  IPR020904 Short-chain dehydrogenase/reductase, conserved site [PS00061] (143-171)
  IPR036291 NAD(P)-binding domain superfamily [SSF51735] (5-264)

CATH classification: 3.40.50.720

Solvent-accessible surface area: 13818 Å² total; per-residue (Å²): 146,98,43,1,0,0,0,2,26,0,40,52,6,24,0,3,39,0,0,4,59,0,1,24,19,122,88,110,46,22,16,0,6,0,1,1,128,53,67,192,60,48,47,120,0,100,126,25,3,166,87,93,63,19,43,141,33,6,6,68,23,5,81,5,21,11,103,61,71,170,14,2,32,60,3,84,124,148,9,119,63,61,71,10,30,5,0,0,6,23,26,42,73,56,34,70,2,2,102,105,11,27,28,150,119,38,42,60,42,3,56,38,16,0,24,64,0,8,43,46,1,5,126,20,9,13,57,53,2,68,174,84,34,46,8,48,0,2,0,19,5,14,22,0,3,20,2,32,38,36,20,16,67,11,45,7,51,0,17,69,34,6,18,40,42,0,81,78,36,25,116,94,2,148,114,77,26,5,53,10,1,0,0,5,9,10,33,14,77,115,98,55,87,114,86,12,74,105,115,23,65,110,136,35,48,101,92,19,150,49,21,63,55,45,38,137,94,29,80,183,114,18,17,27,85,12,108,101,0,1,58,26,0,1,69,0,16,155,22,115,182,22,79,42,66,39,68,13,32,120,119,33,54,93,25,19,164,74,78,92,112,27,128,95,22,66,83,17,100,74,12,15,86,149,78,11,30,87

Radius of gyration: 19.3 Å; Cα contacts (8 Å, |Δi|>4): 478; chains: 1; bounding box: 48×39×55 Å